Protein AF-A0A371DCG1-F1 (afdb_monomer_lite)

InterPro domains:
  IPR001810 F-box domain [PF12937] (68-116)
  IPR001810 F-box domain [PS50181] (65-116)
  IPR036047 F-box-like domain superfamily [SSF81383] (56-117)

Secondary structure (DSSP, 8-state):
----TTTTS-HHHHHTTTT--HHHHHHHHHHHHHHHHHHHHHHHHHHHHIIIIIHHHHHHHHHHTSGGGGS-HHHHHHHHHHHTTTT-HHHHHHHHHH-HHHHHHHHT-HHHHHHHHT-SS-SB-SGGGHHHHHHHHHHTTT---EEEEEEGGGGGGGGG-TTTGGGEEEEEEE--------SS--

Sequence (186 aa):
MEKSSVQALPQDHLERFQGLRSSELQTSALVALNEYEEKAREYQEKLRELREHYIPEVKSIYNSGALINQLPIELIIHIFRFVGPRTSPADAIRLTHICRLWRLLIHQAPTFWSDLLDAEDVLARTWHDNAMVLAAFDRSEPVTQIGFSMYGSFLPLLETVPVHASRISTLWLDAAVIEEQDRTRS

Radius of gyration: 27.65 Å; chains: 1; bounding box: 59×55×68 Å

Organism: NCBI:txid2498619

pLDDT: mean 84.82, std 14.64, range [34.5, 97.5]

Structure (mmCIF, N/CA/C/O backbone):
data_AF-A0A371DCG1-F1
#
_entry.id   AF-A0A371DCG1-F1
#
loop_
_atom_site.group_PDB
_atom_site.id
_atom_site.type_symbol
_atom_site.label_atom_id
_atom_site.label_alt_id
_atom_site.label_comp_id
_atom_site.label_asym_id
_atom_site.label_entity_id
_atom_site.label_seq_id
_atom_site.pdbx_PDB_ins_code
_atom_site.Cartn_x
_atom_site.Cartn_y
_atom_site.Cartn_z
_atom_site.occupancy
_atom_site.B_iso_or_equiv
_atom_site.auth_seq_id
_atom_site.auth_comp_id
_atom_site.auth_asym_id
_atom_site.auth_atom_id
_atom_site.pdbx_PDB_model_num
ATOM 1 N N . MET A 1 1 ? -26.530 36.992 25.854 1.00 34.50 1 MET A N 1
ATOM 2 C CA . MET A 1 1 ? -27.606 36.090 26.322 1.00 34.50 1 MET A CA 1
ATOM 3 C C . MET A 1 1 ? -27.138 34.663 26.100 1.00 34.50 1 MET A C 1
ATOM 5 O O . MET A 1 1 ? -27.309 34.125 25.013 1.00 34.50 1 MET A O 1
ATOM 9 N N . GLU A 1 2 ? -26.460 34.104 27.100 1.00 36.84 2 GLU A N 1
ATOM 10 C CA . GLU A 1 2 ? -26.031 32.704 27.127 1.00 36.84 2 GLU A CA 1
ATOM 11 C C . GLU A 1 2 ? -27.264 31.800 27.143 1.00 36.84 2 GLU A C 1
ATOM 13 O O . GLU A 1 2 ? -27.987 31.718 28.137 1.00 36.84 2 GLU A O 1
ATOM 18 N N . LYS A 1 3 ? -27.534 31.125 26.024 1.00 35.72 3 LYS A N 1
ATOM 19 C CA . LYS A 1 3 ? -28.449 29.986 26.021 1.00 35.72 3 LYS A CA 1
ATOM 20 C C . LYS A 1 3 ? -27.697 28.790 26.599 1.00 35.72 3 LYS A C 1
ATOM 22 O O . LYS A 1 3 ? -26.967 28.106 25.898 1.00 35.72 3 LYS A O 1
ATOM 27 N N . SER A 1 4 ? -27.864 28.644 27.909 1.00 39.91 4 SER A N 1
ATOM 28 C CA . SER A 1 4 ? -27.708 27.449 28.739 1.00 39.91 4 SER A CA 1
ATOM 29 C C . SER A 1 4 ? -27.504 26.135 27.959 1.00 39.91 4 SER A C 1
ATOM 31 O O . SER A 1 4 ? -28.444 25.603 27.370 1.00 39.91 4 SER A O 1
ATOM 33 N N . SER A 1 5 ? -26.290 25.575 28.023 1.00 44.44 5 SER A N 1
ATOM 34 C CA . SER A 1 5 ? -25.901 24.251 27.497 1.00 44.44 5 SER A CA 1
ATOM 35 C C . SER A 1 5 ? -26.530 23.060 28.249 1.00 44.44 5 SER A C 1
ATOM 37 O O . SER A 1 5 ? -25.983 21.964 28.251 1.00 44.44 5 SER A O 1
ATOM 39 N N . VAL A 1 6 ? -27.672 23.260 28.916 1.00 44.25 6 VAL A N 1
ATOM 40 C CA . VAL A 1 6 ? -28.373 22.241 29.723 1.00 44.25 6 VAL A CA 1
ATOM 41 C C . VAL A 1 6 ? -29.311 21.373 28.862 1.00 44.25 6 VAL A C 1
ATOM 43 O O . VAL A 1 6 ? -29.831 20.359 29.319 1.00 44.25 6 VAL A O 1
ATOM 46 N N . GLN A 1 7 ? -29.497 21.704 27.581 1.00 50.84 7 GLN A N 1
ATOM 47 C CA . GLN A 1 7 ? -30.278 20.889 26.645 1.00 50.84 7 GLN A CA 1
ATOM 48 C C . GLN A 1 7 ? -29.400 19.869 25.905 1.00 50.84 7 GLN A C 1
ATOM 50 O O . GLN A 1 7 ? -29.019 20.122 24.769 1.00 50.84 7 GLN A O 1
ATOM 55 N N . ALA A 1 8 ? -29.090 18.734 26.544 1.00 58.75 8 ALA A N 1
ATOM 56 C CA . ALA A 1 8 ? -28.869 17.430 25.880 1.00 58.75 8 ALA A CA 1
ATOM 57 C C . ALA A 1 8 ? -28.592 16.273 26.871 1.00 58.75 8 ALA A C 1
ATOM 59 O O . ALA A 1 8 ? -27.962 15.287 26.499 1.00 58.75 8 ALA A O 1
ATOM 60 N N . LEU A 1 9 ? -29.025 16.363 28.132 1.00 61.00 9 LEU A N 1
ATOM 61 C CA . LEU A 1 9 ? -28.985 15.209 29.032 1.00 61.00 9 LEU A CA 1
ATOM 62 C C . LEU A 1 9 ? -30.341 14.489 28.971 1.00 61.00 9 LEU A C 1
ATOM 64 O O . LEU A 1 9 ? -31.366 15.146 29.168 1.00 61.00 9 LEU A O 1
ATOM 68 N N . PRO A 1 10 ? -30.366 13.177 28.669 1.00 74.81 10 PRO A N 1
ATOM 69 C CA . PRO A 1 10 ? -31.551 12.335 28.803 1.00 74.81 10 PRO A CA 1
ATOM 70 C C . PRO A 1 10 ? -32.286 12.554 30.137 1.00 74.81 10 PRO A C 1
ATOM 72 O O . PRO A 1 10 ? -31.672 12.869 31.159 1.00 74.81 10 PRO A O 1
ATOM 75 N N . GLN A 1 11 ? -33.617 12.452 30.115 1.00 67.12 11 GLN A N 1
ATOM 76 C CA . GLN A 1 11 ? -34.488 12.875 31.221 1.00 67.12 11 GLN A CA 1
ATOM 77 C C . GLN A 1 11 ? -34.199 12.127 32.537 1.00 67.12 11 GLN A C 1
ATOM 79 O O . GLN A 1 11 ? -34.207 12.732 33.607 1.00 67.12 11 GLN A O 1
ATOM 84 N N . ASP A 1 12 ? -33.830 10.853 32.440 1.00 71.38 12 ASP A N 1
ATOM 85 C CA . ASP A 1 12 ? -33.377 9.985 33.531 1.00 71.38 12 ASP A CA 1
ATOM 86 C C . ASP A 1 12 ? -32.103 10.497 34.225 1.00 71.38 12 ASP A C 1
ATOM 88 O O . ASP A 1 12 ? -31.911 10.319 35.429 1.00 71.38 12 ASP A O 1
ATOM 92 N N . HIS A 1 13 ? -31.234 11.195 33.495 1.00 72.50 13 HIS A N 1
ATOM 93 C CA . HIS A 1 13 ? -30.023 11.788 34.054 1.00 72.50 13 HIS A CA 1
ATOM 94 C C . HIS A 1 13 ? -30.287 13.122 34.751 1.00 72.50 13 HIS A C 1
ATOM 96 O O . HIS A 1 13 ? -29.575 13.462 35.692 1.00 72.50 13 HIS A O 1
ATOM 102 N N . LEU A 1 14 ? -31.315 13.865 34.331 1.00 71.38 14 LEU A N 1
ATOM 103 C CA . LEU A 1 14 ? -31.727 15.107 34.990 1.00 71.38 14 LEU A CA 1
ATOM 104 C C . LEU A 1 14 ? -32.402 14.827 36.338 1.00 71.38 14 LEU A C 1
ATOM 106 O O . LEU A 1 14 ? -32.154 15.551 37.304 1.00 71.38 14 LEU A O 1
ATOM 110 N N . GLU A 1 15 ? -33.195 13.757 36.427 1.00 79.12 15 GLU A N 1
ATOM 111 C CA . GLU A 1 15 ? -33.847 13.311 37.668 1.00 79.12 15 GLU A CA 1
ATOM 112 C C . GLU A 1 15 ? -32.834 12.990 38.780 1.00 79.12 15 GLU A C 1
ATOM 114 O O . GLU A 1 15 ? -33.076 13.306 39.944 1.00 79.12 15 GLU A O 1
ATOM 119 N N . ARG A 1 16 ? -31.647 12.476 38.424 1.00 76.69 16 ARG A N 1
ATOM 120 C CA . ARG A 1 16 ? -30.557 12.145 39.365 1.00 76.69 16 ARG A CA 1
ATOM 121 C C . ARG A 1 16 ? -30.020 13.345 40.159 1.00 76.69 16 ARG A C 1
ATOM 123 O O . ARG A 1 16 ? -29.406 13.152 41.208 1.00 76.69 16 ARG A O 1
ATOM 130 N N . PHE A 1 17 ? -30.227 14.570 39.676 1.00 81.44 17 PHE A N 1
ATOM 131 C CA . PHE A 1 17 ? -29.707 15.790 40.307 1.00 81.44 17 PHE A CA 1
ATOM 132 C C . PHE A 1 17 ? -30.797 16.694 40.902 1.00 81.44 17 PHE A C 1
ATOM 134 O O . PHE A 1 17 ? -30.477 17.726 41.495 1.00 81.44 17 PHE A O 1
ATOM 141 N N . GLN A 1 18 ? -32.079 16.336 40.766 1.00 81.81 18 GLN A N 1
ATOM 142 C CA . GLN A 1 18 ? -33.183 17.152 41.277 1.00 81.81 18 GLN A CA 1
ATOM 143 C C . GLN A 1 18 ? -33.241 17.136 42.813 1.00 81.81 18 GLN A C 1
ATOM 145 O O . GLN A 1 18 ? -33.182 16.088 43.447 1.00 81.81 18 GLN A O 1
ATOM 150 N N . GLY A 1 19 ? -33.387 18.319 43.421 1.00 78.31 19 GLY A N 1
ATOM 151 C CA . GLY A 1 19 ? -33.603 18.471 44.867 1.00 78.31 19 GLY A CA 1
ATOM 152 C C . GLY A 1 19 ? -32.358 18.344 45.759 1.00 78.31 19 GLY A C 1
ATOM 153 O O . GLY A 1 19 ? -32.487 18.478 46.976 1.00 78.31 19 GLY A O 1
ATOM 154 N N . LEU A 1 20 ? -31.166 18.126 45.191 1.00 81.38 20 LEU A N 1
ATOM 155 C CA . LEU A 1 20 ? -29.910 18.029 45.948 1.00 81.38 20 LEU A CA 1
ATOM 156 C C . LEU A 1 20 ? -29.415 19.401 46.433 1.00 81.38 20 LEU A C 1
ATOM 158 O O . LEU A 1 20 ? -29.529 20.408 45.728 1.00 81.38 20 LEU A O 1
ATOM 162 N N . ARG A 1 21 ? -28.802 19.450 47.624 1.00 82.12 21 ARG A N 1
ATOM 163 C CA . ARG A 1 21 ? -28.107 20.657 48.111 1.00 82.12 21 ARG A CA 1
ATOM 164 C C . ARG A 1 21 ? -26.797 20.863 47.349 1.00 82.12 21 ARG A C 1
ATOM 166 O O . ARG A 1 21 ? -26.240 19.919 46.804 1.00 82.12 21 ARG A O 1
ATOM 173 N N . SER A 1 22 ? -26.254 22.083 47.366 1.00 82.00 22 SER A N 1
ATOM 174 C CA . SER A 1 22 ? -25.070 22.464 46.568 1.00 82.00 22 SER A CA 1
ATOM 175 C C . SER A 1 22 ? -23.881 21.484 46.679 1.00 82.00 22 SER A C 1
ATOM 177 O O . SER A 1 22 ? -23.325 21.074 45.663 1.00 82.00 22 SER A O 1
ATOM 179 N N . SER A 1 23 ? -23.533 21.024 47.887 1.00 79.81 23 SER A N 1
ATOM 180 C CA . SER A 1 23 ? -22.437 20.060 48.104 1.00 79.81 23 SER A CA 1
ATOM 181 C C . SER A 1 23 ? -22.766 18.629 47.648 1.00 79.81 23 SER A C 1
ATOM 183 O O . SER A 1 23 ? -21.899 17.916 47.141 1.00 79.81 23 SER A O 1
ATOM 185 N N . GLU A 1 24 ? -24.019 18.203 47.808 1.00 82.81 24 GLU A N 1
ATOM 186 C CA . GLU A 1 24 ? -24.511 16.886 47.377 1.00 82.81 24 GLU A CA 1
ATOM 187 C C . GLU A 1 24 ? -24.613 16.820 45.849 1.00 82.81 24 GLU A C 1
ATOM 189 O O . GLU A 1 24 ? -24.247 15.814 45.245 1.00 82.81 24 GLU A O 1
ATOM 194 N N . LEU A 1 25 ? -25.028 17.923 45.220 1.00 83.56 25 LEU A N 1
ATOM 195 C CA . LEU A 1 25 ? -25.070 18.084 43.772 1.00 83.56 25 LEU A CA 1
ATOM 196 C C . LEU A 1 25 ? -23.668 17.994 43.172 1.00 83.56 25 LEU A C 1
ATOM 198 O O . LEU A 1 25 ? -23.475 17.240 42.225 1.00 83.56 25 LEU A O 1
ATOM 202 N N . GLN A 1 26 ? -22.683 18.701 43.736 1.00 81.75 26 GLN A N 1
ATOM 203 C CA . GLN A 1 26 ? -21.292 18.629 43.268 1.00 81.75 26 GLN A CA 1
ATOM 204 C C . GLN A 1 26 ? -20.718 17.213 43.386 1.00 81.75 26 GLN A C 1
ATOM 206 O O . GLN A 1 26 ? -20.086 16.726 42.451 1.00 81.75 26 GLN A O 1
ATOM 211 N N . THR A 1 27 ? -20.982 16.534 44.504 1.00 86.88 27 THR A N 1
ATOM 212 C CA . THR A 1 27 ? -20.510 15.159 44.721 1.00 86.88 27 THR A CA 1
ATOM 213 C C . THR A 1 27 ? -21.174 14.187 43.742 1.00 86.88 27 THR A C 1
ATOM 215 O O . THR A 1 27 ? -20.487 13.405 43.090 1.00 86.88 27 THR A O 1
ATOM 218 N N . SER A 1 28 ? -22.499 14.269 43.578 1.00 85.25 28 SER A N 1
ATOM 219 C CA . SER A 1 28 ? -23.252 13.437 42.630 1.00 85.25 28 SER A CA 1
ATOM 220 C C . SER A 1 28 ? -22.821 13.694 41.182 1.00 85.25 28 SER A C 1
ATOM 222 O O . SER A 1 28 ? -22.647 12.752 40.410 1.00 85.25 28 SER A O 1
ATOM 224 N N . ALA A 1 29 ? -22.594 14.960 40.811 1.00 87.44 29 ALA A N 1
ATOM 225 C CA . ALA A 1 29 ? -22.134 15.340 39.478 1.00 87.44 29 ALA A CA 1
ATOM 226 C C . ALA A 1 29 ? -20.727 14.804 39.189 1.00 87.44 29 ALA A C 1
ATOM 228 O O . ALA A 1 29 ? -20.496 14.284 38.103 1.00 87.44 29 ALA A O 1
ATOM 229 N N . LEU A 1 30 ? -19.810 14.863 40.162 1.00 89.56 30 LEU A N 1
ATOM 230 C CA . LEU A 1 30 ? -18.466 14.297 40.023 1.00 89.56 30 LEU A CA 1
ATOM 231 C C . LEU A 1 30 ? -18.505 12.775 39.826 1.00 89.56 30 LEU A C 1
ATOM 233 O O . LEU A 1 30 ? -17.810 12.247 38.962 1.00 89.56 30 LEU A O 1
ATOM 237 N N . VAL A 1 31 ? -19.349 12.071 40.587 1.00 90.38 31 VAL A N 1
ATOM 238 C CA . VAL A 1 31 ? -19.549 10.622 40.423 1.00 90.38 31 VAL A CA 1
ATOM 239 C C . VAL A 1 31 ? -20.106 10.306 39.035 1.00 90.38 31 VAL A C 1
ATOM 241 O O . VAL A 1 31 ? -19.575 9.440 38.346 1.00 90.38 31 VAL A O 1
ATOM 244 N N . ALA A 1 32 ? -21.127 11.040 38.587 1.00 89.44 32 ALA A N 1
ATOM 245 C CA . ALA A 1 32 ? -21.708 10.840 37.264 1.00 89.44 32 ALA A CA 1
ATOM 246 C C . ALA A 1 32 ? -20.717 11.146 36.128 1.00 89.44 32 ALA A C 1
ATOM 248 O O . ALA A 1 32 ? -20.696 10.424 35.136 1.00 89.44 32 ALA A O 1
ATOM 249 N N . LEU A 1 33 ? -19.877 12.178 36.268 1.00 91.12 33 LEU A N 1
ATOM 250 C CA . LEU A 1 33 ? -18.815 12.479 35.303 1.00 91.12 33 LEU A CA 1
ATOM 251 C C . LEU A 1 33 ? -17.841 11.306 35.173 1.00 91.12 33 LEU A C 1
ATOM 253 O O . LEU A 1 33 ? -17.622 10.839 34.059 1.00 91.12 33 LEU A O 1
ATOM 257 N N . ASN A 1 34 ? -17.346 10.775 36.294 1.00 93.44 34 ASN A N 1
ATOM 258 C CA . ASN A 1 34 ? -16.452 9.615 36.283 1.00 93.44 34 ASN A CA 1
ATOM 259 C C . ASN A 1 34 ? -17.112 8.392 35.620 1.00 93.44 34 ASN A C 1
ATOM 261 O O . ASN A 1 34 ? -16.489 7.730 34.792 1.00 93.44 34 ASN A O 1
ATOM 265 N N . GLU A 1 35 ? -18.390 8.125 35.920 1.00 92.56 35 GLU A N 1
ATOM 266 C CA . GLU A 1 35 ? -19.152 7.041 35.281 1.00 92.56 35 GLU A CA 1
ATOM 267 C C . GLU A 1 35 ? -19.269 7.228 33.757 1.00 92.56 35 GLU A C 1
ATOM 269 O O . GLU A 1 35 ? -19.146 6.265 32.995 1.00 92.56 35 GLU A O 1
ATOM 274 N N . TYR A 1 36 ? -19.510 8.453 33.277 1.00 91.31 36 TYR A N 1
ATOM 275 C CA . TYR A 1 36 ? -19.575 8.723 31.838 1.00 91.31 36 TYR A CA 1
ATOM 276 C C . TYR A 1 36 ? -18.210 8.659 31.165 1.00 91.31 36 TYR A C 1
ATOM 278 O O . TYR A 1 36 ? -18.128 8.172 30.039 1.00 91.31 36 TYR A O 1
ATOM 286 N N . GLU A 1 37 ? -17.147 9.105 31.828 1.00 95.00 37 GLU A N 1
ATOM 287 C CA . GLU A 1 37 ? -15.778 8.976 31.325 1.00 95.00 37 GLU A CA 1
ATOM 288 C C . GLU A 1 37 ? -15.352 7.505 31.222 1.00 95.00 37 GLU A C 1
ATOM 290 O O . GLU A 1 37 ? -14.696 7.106 30.257 1.00 95.00 37 GLU A O 1
ATOM 295 N N . GLU A 1 38 ? -15.757 6.662 32.172 1.00 96.06 38 GLU A N 1
ATOM 296 C CA . GLU A 1 38 ? -15.577 5.209 32.090 1.00 96.06 38 GLU A CA 1
ATOM 297 C C . GLU A 1 38 ? -16.350 4.598 30.921 1.00 96.06 38 GLU A C 1
ATOM 299 O O . GLU A 1 38 ? -15.753 3.898 30.100 1.00 96.06 38 GLU A O 1
ATOM 304 N N . LYS A 1 39 ? -17.639 4.926 30.765 1.00 95.06 39 LYS A N 1
ATOM 305 C CA . LYS A 1 39 ? -18.435 4.465 29.614 1.00 95.06 39 LYS A CA 1
ATOM 306 C C . LYS A 1 39 ? -17.867 4.951 28.284 1.00 95.06 39 LYS A C 1
ATOM 308 O O . LYS A 1 39 ? -17.852 4.201 27.312 1.00 95.06 39 LYS A O 1
ATOM 313 N N . ALA A 1 40 ? -17.390 6.193 28.220 1.00 95.88 40 ALA A N 1
ATOM 314 C CA . ALA A 1 40 ? -16.768 6.743 27.022 1.00 95.88 40 ALA A CA 1
ATOM 315 C C . ALA A 1 40 ? -15.510 5.952 26.644 1.00 95.88 40 ALA A C 1
ATOM 317 O O . ALA A 1 40 ? -15.353 5.598 25.475 1.00 95.88 40 ALA A O 1
ATOM 318 N N . ARG A 1 41 ? -14.665 5.602 27.625 1.00 96.75 41 ARG A N 1
ATOM 319 C CA . ARG A 1 41 ? -13.501 4.726 27.411 1.00 96.75 41 ARG A CA 1
ATOM 320 C C . ARG A 1 41 ? -13.911 3.333 26.934 1.00 96.75 41 ARG A C 1
ATOM 322 O O . ARG A 1 41 ? -13.332 2.830 25.976 1.00 96.75 41 ARG A O 1
ATOM 329 N N . GLU A 1 42 ? -14.939 2.736 27.533 1.00 96.88 42 GLU A N 1
ATOM 330 C CA . GLU A 1 42 ? -15.453 1.426 27.109 1.00 96.88 42 GLU A CA 1
ATOM 331 C C . GLU A 1 42 ? -15.980 1.455 25.664 1.00 96.88 42 GLU A C 1
ATOM 333 O O . GLU A 1 42 ? -15.670 0.575 24.860 1.00 96.88 42 GLU A O 1
ATOM 338 N N . TYR A 1 43 ? -16.749 2.482 25.291 1.00 96.50 43 TYR A N 1
ATOM 339 C CA . TYR A 1 43 ? -17.236 2.631 23.919 1.00 96.50 43 TYR A CA 1
ATOM 340 C C . TYR A 1 43 ? -16.111 2.900 22.923 1.00 96.50 43 TYR A C 1
ATOM 342 O O . TYR A 1 43 ? -16.162 2.385 21.806 1.00 96.50 43 TYR A O 1
ATOM 350 N N . GLN A 1 44 ? -15.095 3.674 23.307 1.00 97.44 44 GLN A N 1
ATOM 351 C CA . GLN A 1 44 ? -13.906 3.880 22.481 1.00 97.44 44 GLN A CA 1
ATOM 352 C C . GLN A 1 44 ? -13.170 2.564 22.229 1.00 97.44 44 GLN A C 1
ATOM 354 O O . GLN A 1 44 ? -12.799 2.294 21.087 1.00 97.44 44 GLN A O 1
ATOM 359 N N . GLU A 1 45 ? -13.033 1.722 23.252 1.00 96.94 45 GLU A N 1
ATOM 360 C CA . GLU A 1 45 ? -12.421 0.401 23.120 1.00 96.94 45 GLU A CA 1
ATOM 361 C C . GLU A 1 45 ? -13.229 -0.507 22.185 1.00 96.94 45 GLU A C 1
ATOM 363 O O . GLU A 1 45 ? -12.680 -1.052 21.231 1.00 96.94 45 GLU A O 1
ATOM 368 N N . LYS A 1 46 ? -14.554 -0.585 22.362 1.00 97.06 46 LYS A N 1
ATOM 369 C CA . LYS A 1 46 ? -15.432 -1.357 21.462 1.00 97.06 46 LYS A CA 1
ATOM 370 C C . LYS A 1 46 ? -15.378 -0.852 20.021 1.00 97.06 46 LYS A C 1
ATOM 372 O O . LYS A 1 46 ? -15.365 -1.640 19.077 1.00 97.06 46 LYS A O 1
ATOM 377 N N . LEU A 1 47 ? -15.347 0.468 19.825 1.00 97.50 47 LEU A N 1
ATOM 378 C CA . LEU A 1 47 ? -15.205 1.065 18.495 1.00 97.50 47 LEU A CA 1
ATOM 379 C C . LEU A 1 47 ? -13.853 0.731 17.868 1.00 97.50 47 LEU A C 1
ATOM 381 O O . LEU A 1 47 ? -13.799 0.479 16.662 1.00 97.50 47 LEU A O 1
ATOM 385 N N . ARG A 1 48 ? -12.779 0.726 18.663 1.00 96.94 48 ARG A N 1
ATOM 386 C CA . ARG A 1 48 ? -11.454 0.291 18.222 1.00 96.94 48 ARG A CA 1
ATOM 387 C C . ARG A 1 48 ? -11.492 -1.170 17.790 1.00 96.94 48 ARG A C 1
ATOM 389 O O . ARG A 1 48 ? -11.115 -1.460 16.661 1.00 96.94 48 ARG A O 1
ATOM 396 N N . GLU A 1 49 ? -12.041 -2.054 18.620 1.00 96.94 49 GLU A N 1
ATOM 397 C CA . GLU A 1 49 ? -12.154 -3.487 18.332 1.00 96.94 49 GLU A CA 1
ATOM 398 C C . GLU A 1 49 ? -12.927 -3.750 17.025 1.00 96.94 49 GLU A C 1
ATOM 400 O O . GLU A 1 49 ? -12.462 -4.467 16.138 1.00 96.94 49 GLU A O 1
ATOM 405 N N . LEU A 1 50 ? -14.067 -3.079 16.834 1.00 97.25 50 LEU A N 1
ATOM 406 C CA . LEU A 1 50 ? -14.841 -3.137 15.588 1.00 97.25 50 LEU A CA 1
ATOM 407 C C . LEU A 1 50 ? -14.047 -2.668 14.368 1.00 97.25 50 LEU A C 1
ATOM 409 O O . LEU A 1 50 ? -14.096 -3.314 13.318 1.00 97.25 50 LEU A O 1
ATOM 413 N N . ARG A 1 51 ? -13.328 -1.549 14.483 1.00 96.06 51 ARG A N 1
ATOM 414 C CA . ARG A 1 51 ? -12.598 -0.939 13.362 1.00 96.06 51 ARG A CA 1
ATOM 415 C C . ARG A 1 51 ? -11.327 -1.691 12.993 1.00 96.06 51 ARG A C 1
ATOM 417 O O . ARG A 1 51 ? -11.025 -1.789 11.805 1.00 96.06 51 ARG A O 1
ATOM 424 N N . GLU A 1 52 ? -10.595 -2.184 13.981 1.00 94.94 52 GLU A N 1
ATOM 425 C CA . GLU A 1 52 ? -9.262 -2.759 13.798 1.00 94.94 52 GLU A CA 1
ATOM 426 C C . GLU A 1 52 ? -9.291 -4.282 13.632 1.00 94.94 52 GLU A C 1
ATOM 428 O O . GLU A 1 52 ? -8.436 -4.817 12.927 1.00 94.94 52 GLU A O 1
ATOM 433 N N . HIS A 1 53 ? -10.298 -4.971 14.182 1.00 92.75 53 HIS A N 1
ATOM 434 C CA . HIS A 1 53 ? -10.398 -6.433 14.114 1.00 92.75 53 HIS A CA 1
ATOM 435 C C . HIS A 1 53 ? -11.574 -6.903 13.254 1.00 92.75 53 HIS A C 1
ATOM 437 O O . HIS A 1 53 ? -11.370 -7.441 12.162 1.00 92.75 53 HIS A O 1
ATOM 443 N N . TYR A 1 54 ? -12.810 -6.645 13.686 1.00 94.50 54 TYR A N 1
ATOM 444 C CA . TYR A 1 54 ? -13.981 -7.279 13.069 1.00 94.50 54 TYR A CA 1
ATOM 445 C C . TYR A 1 54 ? -14.230 -6.822 11.623 1.00 94.50 54 TYR A C 1
ATOM 447 O O . TYR A 1 54 ? -14.442 -7.648 10.731 1.00 94.50 54 TYR A O 1
ATOM 455 N N . ILE A 1 55 ? -14.181 -5.512 11.349 1.00 94.38 55 ILE A N 1
ATOM 456 C CA . ILE A 1 55 ? -14.419 -4.988 9.993 1.00 94.38 55 ILE A CA 1
ATOM 457 C C . ILE A 1 55 ? -13.363 -5.505 8.995 1.00 94.38 55 ILE A C 1
ATOM 459 O O . ILE A 1 55 ? -13.757 -5.978 7.921 1.00 94.38 55 ILE A O 1
ATOM 463 N N . PRO A 1 56 ? -12.045 -5.441 9.278 1.00 91.19 56 PRO A N 1
ATOM 464 C CA . PRO A 1 56 ? -11.027 -5.986 8.381 1.00 91.19 56 PRO A CA 1
ATOM 465 C C . PRO A 1 56 ? -11.165 -7.488 8.121 1.00 91.19 56 PRO A C 1
ATOM 467 O O . PRO A 1 56 ? -10.969 -7.915 6.981 1.00 91.19 56 PRO A O 1
ATOM 470 N N . GLU A 1 57 ? -11.527 -8.283 9.130 1.00 92.38 57 GLU A N 1
ATOM 471 C CA . GLU A 1 57 ? -11.728 -9.729 8.982 1.00 92.38 57 GLU A CA 1
ATOM 472 C C . GLU A 1 57 ? -12.901 -10.054 8.059 1.00 92.38 57 GLU A C 1
ATOM 474 O O . GLU A 1 57 ? -12.727 -10.777 7.073 1.00 92.38 57 GLU A O 1
ATOM 479 N N . VAL A 1 58 ? -14.066 -9.443 8.291 1.00 94.12 58 VAL A N 1
ATOM 480 C CA . VAL A 1 58 ? -15.245 -9.637 7.433 1.00 94.12 58 VAL A CA 1
ATOM 481 C C . VAL A 1 58 ? -14.962 -9.165 6.005 1.00 94.12 58 VAL A C 1
ATOM 483 O O . VAL A 1 58 ? -15.297 -9.861 5.045 1.00 94.12 58 VAL A O 1
ATOM 486 N N . LYS A 1 59 ? -14.264 -8.032 5.831 1.00 92.38 59 LYS A N 1
ATOM 487 C CA . LYS A 1 59 ? -13.799 -7.584 4.507 1.00 92.38 59 LYS A CA 1
ATOM 488 C C . LYS A 1 59 ? -12.847 -8.590 3.861 1.00 92.38 59 LYS A C 1
ATOM 490 O O . LYS A 1 59 ? -12.893 -8.766 2.647 1.00 92.38 59 LYS A O 1
ATOM 495 N N . SER A 1 60 ? -11.969 -9.233 4.630 1.00 89.81 60 SER A N 1
ATOM 496 C CA . SER A 1 60 ? -11.054 -10.257 4.115 1.00 89.81 60 SER A CA 1
ATOM 497 C C . SER A 1 60 ? -11.822 -11.472 3.587 1.00 89.81 60 SER A C 1
ATOM 499 O O . SER A 1 60 ? -11.498 -11.944 2.501 1.00 89.81 60 SER A O 1
ATOM 501 N N . ILE A 1 61 ? -12.851 -11.931 4.311 1.00 91.38 61 ILE A N 1
ATOM 502 C CA . ILE A 1 6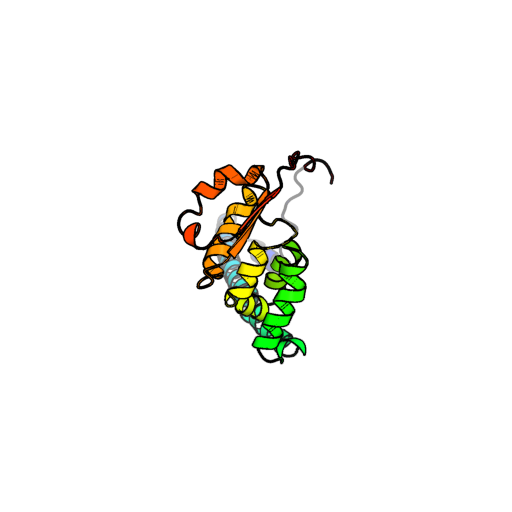1 ? -13.725 -13.048 3.905 1.00 91.38 61 ILE A CA 1
ATOM 503 C C . ILE A 1 61 ? -14.548 -12.678 2.668 1.00 91.38 61 ILE A C 1
ATOM 505 O O . ILE A 1 61 ? -14.636 -13.447 1.717 1.00 91.38 61 ILE A O 1
ATOM 509 N N . TYR A 1 62 ? -15.125 -11.475 2.644 1.00 92.00 62 TYR A N 1
ATOM 510 C CA . TYR A 1 62 ? -15.861 -10.998 1.475 1.00 92.00 62 TYR A CA 1
ATOM 511 C C . TYR A 1 62 ? -14.964 -10.969 0.229 1.00 92.00 62 TYR A C 1
ATOM 513 O O . TYR A 1 62 ? -15.331 -11.479 -0.829 1.00 92.00 62 TYR A O 1
ATOM 521 N N . ASN A 1 63 ? -13.751 -10.426 0.364 1.00 91.75 63 ASN A N 1
ATOM 522 C CA . ASN A 1 63 ? -12.817 -10.322 -0.750 1.00 91.75 63 ASN A CA 1
ATOM 523 C C . ASN A 1 63 ? -12.292 -11.687 -1.216 1.00 91.75 63 ASN A C 1
ATOM 525 O O . ASN A 1 63 ? -12.066 -11.842 -2.413 1.00 91.75 63 ASN A O 1
ATOM 529 N N . SER A 1 64 ? -12.127 -12.690 -0.346 1.00 88.75 64 SER A N 1
ATOM 530 C CA . SER A 1 64 ? -11.708 -14.032 -0.790 1.00 88.75 64 SER A CA 1
ATOM 531 C C . SER A 1 64 ? -12.755 -14.729 -1.670 1.00 88.75 64 SER A C 1
ATOM 533 O O . SER A 1 64 ? -12.413 -15.618 -2.446 1.00 88.75 64 SER A O 1
ATOM 535 N N . GLY A 1 65 ? -14.017 -14.294 -1.611 1.00 91.38 65 GLY A N 1
ATOM 536 C CA . GLY A 1 65 ? -15.074 -14.743 -2.517 1.00 91.38 65 GLY A CA 1
ATOM 537 C C . GLY A 1 65 ? -14.991 -14.167 -3.938 1.00 91.38 65 GLY A C 1
ATOM 538 O O . GLY A 1 65 ? -15.662 -14.680 -4.831 1.00 91.38 65 GLY A O 1
ATOM 539 N N . ALA A 1 66 ? -14.188 -13.125 -4.186 1.00 92.62 66 ALA A N 1
ATOM 540 C CA . ALA A 1 66 ? -14.069 -12.529 -5.516 1.00 92.62 66 ALA A CA 1
ATOM 541 C C . ALA A 1 66 ? -13.312 -13.459 -6.482 1.00 92.62 66 ALA A C 1
ATOM 543 O O . ALA A 1 66 ? -12.228 -13.934 -6.153 1.00 92.62 66 ALA A O 1
ATOM 544 N N . LEU A 1 67 ? -13.833 -13.654 -7.700 1.00 93.94 67 LEU A N 1
ATOM 545 C CA . LEU A 1 67 ? -13.276 -14.596 -8.690 1.00 93.94 67 LEU A CA 1
ATOM 546 C C . LEU A 1 67 ? -11.787 -14.365 -8.987 1.00 93.94 67 LEU A C 1
ATOM 548 O O . LEU A 1 67 ? -11.016 -15.314 -9.071 1.00 93.94 67 LEU A O 1
ATOM 552 N N . ILE A 1 68 ? -11.362 -13.104 -9.090 1.00 93.56 68 ILE A N 1
ATOM 553 C CA . ILE A 1 68 ? -9.954 -12.751 -9.321 1.00 93.56 68 ILE A CA 1
ATOM 554 C C . ILE A 1 68 ? -9.031 -13.219 -8.186 1.00 93.56 68 ILE A C 1
ATOM 556 O O . ILE A 1 68 ? -7.892 -13.589 -8.442 1.00 93.56 68 ILE A O 1
ATOM 560 N N . ASN A 1 69 ? -9.530 -13.269 -6.948 1.00 93.69 69 ASN A N 1
ATOM 561 C CA . ASN A 1 69 ? -8.768 -13.708 -5.776 1.00 93.69 69 ASN A CA 1
ATOM 562 C C . ASN A 1 69 ? -8.691 -15.234 -5.642 1.00 93.69 69 ASN A C 1
ATOM 564 O O . ASN A 1 69 ? -7.998 -15.724 -4.756 1.00 93.69 69 ASN A O 1
ATOM 568 N N . GLN A 1 70 ? -9.395 -15.974 -6.503 1.00 93.19 70 GLN A N 1
ATOM 569 C CA . GLN A 1 70 ? -9.360 -17.438 -6.566 1.00 93.19 70 GLN A CA 1
ATOM 570 C C . GLN A 1 70 ? -8.390 -17.956 -7.635 1.00 93.19 70 GLN A C 1
ATOM 572 O O . GLN A 1 70 ? -8.193 -19.164 -7.760 1.00 93.19 70 GLN A O 1
ATOM 577 N N . LEU A 1 71 ? -7.789 -17.059 -8.420 1.00 95.56 71 LEU A N 1
ATOM 578 C CA . LEU A 1 71 ? -6.772 -17.422 -9.396 1.00 95.56 71 LEU A CA 1
ATOM 579 C C . LEU A 1 71 ? -5.465 -17.843 -8.695 1.00 95.56 71 LEU A C 1
ATOM 581 O O . LEU A 1 71 ? -5.178 -17.372 -7.591 1.00 95.56 71 LEU A O 1
ATOM 585 N N . PRO A 1 72 ? -4.630 -18.674 -9.346 1.00 95.81 72 PRO A N 1
ATOM 586 C CA . PRO A 1 72 ? -3.248 -18.879 -8.932 1.00 95.81 72 PRO A CA 1
ATOM 587 C C . PRO A 1 72 ? -2.512 -17.549 -8.744 1.00 95.81 72 PRO A C 1
ATOM 589 O O . PRO A 1 72 ? -2.684 -16.611 -9.532 1.00 95.81 72 PRO A O 1
ATOM 592 N N . ILE A 1 73 ? -1.678 -17.479 -7.706 1.00 94.62 73 ILE A N 1
ATOM 593 C CA . ILE A 1 73 ? -0.960 -16.265 -7.301 1.00 94.62 73 ILE A CA 1
ATOM 594 C C . ILE A 1 73 ? -0.138 -15.669 -8.452 1.00 94.62 73 ILE A C 1
ATOM 596 O O . ILE A 1 73 ? -0.083 -14.450 -8.611 1.00 94.62 73 ILE A O 1
ATOM 600 N N . GLU A 1 74 ? 0.429 -16.520 -9.305 1.00 95.25 74 GLU A N 1
ATOM 601 C CA . GLU A 1 74 ? 1.227 -16.135 -10.465 1.00 95.25 74 GLU A CA 1
ATOM 602 C C . GLU A 1 74 ? 0.391 -15.363 -11.487 1.00 95.25 74 GLU A C 1
ATOM 604 O O . GLU A 1 74 ? 0.852 -14.352 -12.018 1.00 95.25 74 GLU A O 1
ATOM 609 N N . LEU A 1 75 ? -0.852 -15.795 -11.731 1.00 96.25 75 LEU A N 1
ATOM 610 C CA . LEU A 1 75 ? -1.762 -15.109 -12.650 1.00 96.25 75 LEU A CA 1
ATOM 611 C C . LEU A 1 75 ? -2.209 -13.765 -12.082 1.00 96.25 75 LEU A C 1
ATOM 613 O O . LEU A 1 75 ? -2.282 -12.789 -12.822 1.00 96.25 75 LEU A O 1
ATOM 617 N N . ILE A 1 76 ? -2.455 -13.693 -10.772 1.00 95.88 76 ILE A N 1
ATOM 618 C CA . ILE A 1 76 ? -2.821 -12.442 -10.100 1.00 95.88 76 ILE A CA 1
ATOM 619 C C . ILE A 1 76 ? -1.680 -11.422 -10.214 1.00 95.88 76 ILE A C 1
ATOM 621 O O . ILE A 1 76 ? -1.907 -10.291 -10.642 1.00 95.88 76 ILE A O 1
ATOM 625 N N . ILE A 1 77 ? -0.446 -11.825 -9.893 1.00 95.81 77 ILE A N 1
ATOM 626 C CA . ILE A 1 77 ? 0.737 -10.960 -10.017 1.00 95.81 77 ILE A CA 1
ATOM 627 C C . ILE A 1 77 ? 0.931 -10.530 -11.472 1.00 95.81 77 ILE A C 1
ATOM 629 O O . ILE A 1 77 ? 1.206 -9.359 -11.736 1.00 95.81 77 ILE A O 1
ATOM 633 N N . HIS A 1 78 ? 0.759 -11.453 -12.422 1.00 95.69 78 HIS A N 1
ATOM 634 C CA . HIS A 1 78 ? 0.847 -11.135 -13.842 1.00 95.69 78 HIS A CA 1
ATOM 635 C C . HIS A 1 78 ? -0.175 -10.062 -14.231 1.00 95.69 78 HIS A C 1
ATOM 637 O O . HIS A 1 78 ? 0.210 -9.040 -14.791 1.00 95.69 78 HIS A O 1
ATOM 643 N N . ILE A 1 79 ? -1.445 -10.226 -13.845 1.00 95.56 79 ILE A N 1
ATOM 644 C CA . ILE A 1 79 ? -2.496 -9.224 -14.069 1.00 95.56 79 ILE A CA 1
ATOM 645 C C . ILE A 1 79 ? -2.091 -7.875 -13.470 1.00 95.56 79 ILE A C 1
ATOM 647 O O . ILE A 1 79 ? -2.125 -6.873 -14.180 1.00 95.56 79 ILE A O 1
ATOM 651 N N . PHE A 1 80 ? -1.654 -7.838 -12.205 1.00 95.88 80 PHE A N 1
ATOM 652 C CA . PHE A 1 80 ? -1.258 -6.593 -11.537 1.00 95.88 80 PHE A CA 1
ATOM 653 C C . PHE A 1 80 ? -0.150 -5.848 -12.272 1.00 95.88 80 PHE A C 1
ATOM 655 O O . PHE A 1 80 ? -0.230 -4.628 -12.386 1.00 95.88 80 PHE A O 1
ATOM 662 N N . ARG A 1 81 ? 0.850 -6.556 -12.809 1.00 94.31 81 ARG A N 1
ATOM 663 C CA . ARG A 1 81 ? 1.915 -5.936 -13.612 1.00 94.31 81 ARG A CA 1
ATOM 664 C C . ARG A 1 81 ? 1.367 -5.266 -14.871 1.00 94.31 81 ARG A C 1
ATOM 666 O O . ARG A 1 81 ? 1.816 -4.177 -15.214 1.00 94.31 81 ARG A O 1
ATOM 673 N N . PHE A 1 82 ? 0.389 -5.883 -15.535 1.00 91.88 82 PHE A N 1
ATOM 674 C CA . PHE A 1 82 ? -0.217 -5.338 -16.754 1.00 91.88 82 PHE A CA 1
ATOM 675 C C . PHE A 1 82 ? -1.141 -4.148 -16.495 1.00 91.88 82 PHE A C 1
ATOM 677 O O . PHE A 1 82 ? -1.071 -3.173 -17.235 1.00 91.88 82 PHE A O 1
ATOM 684 N N . VAL A 1 83 ? -1.979 -4.203 -15.455 1.00 91.44 83 VAL A N 1
ATOM 685 C CA . VAL A 1 83 ? -2.975 -3.145 -15.182 1.00 91.44 83 VAL A CA 1
ATOM 686 C C . VAL A 1 83 ? -2.476 -2.040 -14.245 1.00 91.44 83 VAL A C 1
ATOM 688 O O . VAL A 1 83 ? -3.201 -1.085 -13.990 1.00 91.44 83 VAL A O 1
ATOM 691 N N . GLY A 1 84 ? -1.272 -2.186 -13.688 1.00 90.69 84 GLY A N 1
ATOM 692 C CA . GLY A 1 84 ? -0.663 -1.228 -12.767 1.00 90.69 84 GLY A CA 1
ATOM 693 C C . GLY A 1 84 ? 0.543 -0.531 -13.393 1.00 90.69 84 GLY A C 1
ATOM 694 O O . GLY A 1 84 ? 0.358 0.369 -14.208 1.00 90.69 84 GLY A O 1
ATOM 695 N N . PRO A 1 85 ? 1.776 -0.939 -13.038 1.00 89.94 85 PRO A N 1
ATOM 696 C CA . PRO A 1 85 ? 2.997 -0.186 -13.327 1.00 89.94 85 PRO A CA 1
ATOM 697 C C . PRO A 1 85 ? 3.254 0.037 -14.817 1.00 89.94 85 PRO A C 1
ATOM 699 O O . PRO A 1 85 ? 3.776 1.077 -15.190 1.00 89.94 85 PRO A O 1
ATOM 702 N N . ARG A 1 86 ? 2.827 -0.895 -15.677 1.00 86.62 86 ARG A N 1
ATOM 703 C CA . ARG A 1 86 ? 2.958 -0.769 -17.137 1.00 86.62 86 ARG A CA 1
ATOM 704 C C . ARG A 1 86 ? 1.928 0.158 -17.782 1.00 86.62 86 ARG A C 1
ATOM 706 O O . ARG A 1 86 ? 2.041 0.435 -18.966 1.00 86.62 86 ARG A O 1
ATOM 713 N N . THR A 1 87 ? 0.901 0.561 -17.036 1.00 86.81 87 THR A N 1
ATOM 714 C CA . THR A 1 87 ? -0.139 1.483 -17.508 1.00 86.81 87 THR A CA 1
ATOM 715 C C . THR A 1 87 ? 0.076 2.871 -16.919 1.00 86.81 87 THR A C 1
ATOM 717 O O . THR A 1 87 ? 0.166 3.837 -17.663 1.00 86.81 87 THR A O 1
ATOM 720 N N . SER A 1 88 ? 0.161 2.979 -15.589 1.00 88.19 88 SER A N 1
ATOM 721 C CA . SER A 1 88 ? 0.520 4.224 -14.912 1.00 88.19 88 SER A CA 1
ATOM 722 C C . SER A 1 88 ? 1.021 3.960 -13.481 1.00 88.19 88 SER A C 1
ATOM 724 O O . SER A 1 88 ? 0.511 3.063 -12.792 1.00 88.19 88 SER A O 1
ATOM 726 N N . PRO A 1 89 ? 1.958 4.771 -12.953 1.00 87.81 89 PRO A N 1
ATOM 727 C CA . PRO A 1 89 ? 2.351 4.697 -11.550 1.00 87.81 89 PRO A CA 1
ATOM 728 C C . PRO A 1 89 ? 1.177 4.910 -10.588 1.00 87.81 89 PRO A C 1
ATOM 730 O O . PRO A 1 89 ? 1.095 4.262 -9.547 1.00 87.81 89 PRO A O 1
ATOM 733 N N . ALA A 1 90 ? 0.229 5.784 -10.942 1.00 88.19 90 ALA A N 1
ATOM 734 C CA . ALA A 1 90 ? -0.941 6.063 -10.114 1.00 88.19 90 ALA A CA 1
ATOM 735 C C . ALA A 1 90 ? -1.838 4.826 -9.954 1.00 88.19 90 ALA A C 1
ATOM 737 O O . ALA A 1 90 ? -2.278 4.521 -8.840 1.00 88.19 90 ALA A O 1
ATOM 738 N N . ASP A 1 91 ? -2.085 4.090 -11.038 1.00 91.38 91 ASP A N 1
ATOM 739 C CA . ASP A 1 91 ? -2.881 2.866 -10.984 1.00 91.38 91 ASP A CA 1
ATOM 740 C C . ASP A 1 91 ? -2.141 1.758 -10.238 1.00 91.38 91 ASP A C 1
ATOM 742 O O . ASP A 1 91 ? -2.752 1.073 -9.416 1.00 91.38 91 ASP A O 1
ATOM 746 N N . ALA A 1 92 ? -0.816 1.659 -10.393 1.00 92.56 92 ALA A N 1
ATOM 747 C CA . ALA A 1 92 ? 0.004 0.753 -9.591 1.00 92.56 92 ALA A CA 1
ATOM 748 C C . ALA A 1 92 ? -0.189 0.980 -8.081 1.00 92.56 92 ALA A C 1
ATOM 750 O O . ALA A 1 92 ? -0.423 0.027 -7.333 1.00 92.56 92 ALA A O 1
ATOM 751 N N . ILE A 1 93 ? -0.172 2.240 -7.631 1.00 91.19 93 ILE A N 1
ATOM 752 C CA . ILE A 1 93 ? -0.429 2.574 -6.226 1.00 91.19 93 ILE A CA 1
ATOM 753 C C . ILE A 1 93 ? -1.871 2.242 -5.841 1.00 91.19 93 ILE A C 1
ATOM 755 O O . ILE A 1 93 ? -2.085 1.597 -4.812 1.00 91.19 93 ILE A O 1
ATOM 759 N N . ARG A 1 94 ? -2.866 2.588 -6.667 1.00 93.75 94 ARG A N 1
ATOM 760 C CA . ARG A 1 94 ? -4.283 2.270 -6.398 1.00 93.75 94 ARG A CA 1
ATOM 761 C C . ARG A 1 94 ? -4.522 0.776 -6.186 1.00 93.75 94 ARG A C 1
ATOM 763 O O . ARG A 1 94 ? -5.290 0.424 -5.289 1.00 93.75 94 ARG A O 1
ATOM 770 N N . LEU A 1 95 ? -3.831 -0.100 -6.921 1.00 94.75 95 LEU A N 1
ATOM 771 C CA . LEU A 1 95 ? -3.936 -1.552 -6.731 1.00 94.75 95 LEU A CA 1
ATOM 772 C C . LEU A 1 95 ? -3.582 -1.983 -5.295 1.00 94.75 95 LEU A C 1
ATOM 774 O O . LEU A 1 95 ? -4.236 -2.865 -4.733 1.00 94.75 95 LEU A O 1
ATOM 778 N N . THR A 1 96 ? -2.622 -1.310 -4.649 1.00 94.06 96 THR A N 1
ATOM 779 C CA . THR A 1 96 ? -2.236 -1.579 -3.248 1.00 94.06 96 THR A CA 1
ATOM 780 C C . THR A 1 96 ? -3.296 -1.145 -2.224 1.00 94.06 96 THR A C 1
ATOM 782 O O . THR A 1 96 ? -3.229 -1.516 -1.046 1.00 94.06 96 THR A O 1
ATOM 785 N N . HIS A 1 97 ? -4.308 -0.379 -2.640 1.00 92.56 97 HIS A N 1
ATOM 786 C CA . HIS A 1 97 ? -5.386 0.115 -1.779 1.00 92.56 97 HIS A CA 1
ATOM 787 C C . HIS A 1 97 ? -6.701 -0.665 -1.905 1.00 92.56 97 HIS A C 1
ATOM 789 O O . HIS A 1 97 ? -7.590 -0.451 -1.083 1.00 92.56 97 HIS A O 1
ATOM 795 N N . ILE A 1 98 ? -6.817 -1.603 -2.852 1.00 92.81 98 ILE A N 1
ATOM 796 C CA . ILE A 1 98 ? -8.070 -2.331 -3.119 1.00 92.81 98 ILE A CA 1
ATOM 797 C C . ILE A 1 98 ? -8.452 -3.259 -1.963 1.00 92.81 98 ILE A C 1
ATOM 799 O O . ILE A 1 98 ? -9.520 -3.123 -1.367 1.00 92.81 98 ILE A O 1
ATOM 803 N N . CYS A 1 99 ? -7.583 -4.207 -1.613 1.00 92.25 99 CYS A N 1
ATOM 804 C CA . CYS A 1 99 ? -7.802 -5.079 -0.464 1.00 92.25 99 CYS A CA 1
ATOM 805 C C . CYS A 1 99 ? -6.480 -5.540 0.159 1.00 92.25 99 CYS A C 1
ATOM 807 O O . CYS A 1 99 ? -5.404 -5.381 -0.420 1.00 92.25 99 CYS A O 1
ATOM 809 N N . ARG A 1 100 ? -6.565 -6.138 1.355 1.00 90.88 100 ARG A N 1
ATOM 810 C CA . ARG A 1 100 ? -5.390 -6.625 2.094 1.00 90.88 100 ARG A CA 1
ATOM 811 C C . ARG A 1 100 ? -4.600 -7.673 1.306 1.00 90.88 100 ARG A C 1
ATOM 813 O O . ARG A 1 100 ? -3.376 -7.627 1.329 1.00 90.88 100 ARG A O 1
ATOM 820 N N . LEU A 1 101 ? -5.292 -8.578 0.608 1.00 93.06 101 LEU A N 1
ATOM 821 C CA . LEU A 1 101 ? -4.650 -9.609 -0.208 1.00 93.06 101 LEU A CA 1
ATOM 822 C C . LEU A 1 101 ? -3.828 -8.979 -1.336 1.00 93.06 101 LEU A C 1
ATOM 824 O O . LEU A 1 101 ? -2.653 -9.288 -1.465 1.00 93.06 101 LEU A O 1
ATOM 828 N N . TRP A 1 102 ? -4.407 -8.046 -2.096 1.00 95.94 102 TRP A N 1
ATOM 829 C CA . TRP A 1 102 ? -3.718 -7.401 -3.220 1.00 95.94 102 TRP A CA 1
ATOM 830 C C . TRP A 1 102 ? -2.479 -6.653 -2.755 1.00 95.94 102 TRP A C 1
ATOM 832 O O . TRP A 1 102 ? -1.408 -6.835 -3.321 1.00 95.94 102 TRP A O 1
ATOM 842 N N . ARG A 1 103 ? -2.598 -5.886 -1.665 1.00 95.50 103 ARG A N 1
ATOM 843 C CA . ARG A 1 103 ? -1.450 -5.210 -1.053 1.00 95.50 103 ARG A CA 1
ATOM 844 C C . ARG A 1 103 ? -0.338 -6.189 -0.697 1.00 95.50 103 ARG A C 1
ATOM 846 O O . ARG A 1 103 ? 0.812 -5.932 -1.026 1.00 95.50 103 ARG A O 1
ATOM 853 N N . LEU A 1 104 ? -0.682 -7.292 -0.033 1.00 95.38 104 LEU A N 1
ATOM 854 C CA . LEU A 1 104 ? 0.288 -8.302 0.384 1.00 95.38 104 LEU A CA 1
ATOM 855 C C . LEU A 1 104 ? 0.989 -8.933 -0.824 1.00 95.38 104 LEU A C 1
ATOM 857 O O . LEU A 1 104 ? 2.214 -8.987 -0.844 1.00 95.38 104 LEU A O 1
ATOM 861 N N . LEU A 1 105 ? 0.226 -9.333 -1.843 1.00 96.12 105 LEU A N 1
ATOM 862 C CA . LEU A 1 105 ? 0.760 -9.933 -3.065 1.00 96.12 105 LEU A CA 1
ATOM 863 C C . LEU A 1 105 ? 1.667 -8.969 -3.836 1.00 96.12 105 LEU A C 1
ATOM 865 O O . LEU A 1 105 ? 2.761 -9.346 -4.238 1.00 96.12 105 LEU A O 1
ATOM 869 N N . ILE A 1 106 ? 1.245 -7.713 -3.995 1.00 96.75 106 ILE A N 1
ATOM 870 C CA . ILE A 1 106 ? 2.026 -6.681 -4.686 1.00 96.75 106 ILE A CA 1
ATOM 871 C C . ILE A 1 106 ? 3.315 -6.378 -3.921 1.00 96.75 106 ILE A C 1
ATOM 873 O O . ILE A 1 106 ? 4.391 -6.343 -4.511 1.00 96.75 106 ILE A O 1
ATOM 877 N N . HIS A 1 107 ? 3.241 -6.203 -2.599 1.00 95.75 107 HIS A N 1
ATOM 878 C CA . HIS A 1 107 ? 4.422 -5.934 -1.773 1.00 95.75 107 HIS A CA 1
ATOM 879 C C . HIS A 1 107 ? 5.460 -7.063 -1.839 1.00 95.75 107 HIS A C 1
ATOM 881 O O . HIS A 1 107 ? 6.643 -6.790 -1.677 1.00 95.75 107 HIS A O 1
ATOM 887 N N . GLN A 1 108 ? 5.024 -8.301 -2.086 1.00 95.38 108 GLN A N 1
ATOM 888 C CA . GLN A 1 108 ? 5.877 -9.486 -2.201 1.00 95.38 108 GLN A CA 1
ATOM 889 C C . GLN A 1 108 ? 6.271 -9.826 -3.646 1.00 95.38 108 GLN A C 1
ATOM 891 O O . GLN A 1 108 ? 6.870 -10.874 -3.872 1.00 95.38 108 GLN A O 1
ATOM 896 N N . ALA A 1 109 ? 5.940 -8.981 -4.627 1.00 96.44 109 ALA A N 1
ATOM 897 C CA . ALA A 1 109 ? 6.242 -9.214 -6.035 1.00 96.44 109 ALA A CA 1
ATOM 898 C C . ALA A 1 109 ? 7.341 -8.253 -6.528 1.00 96.44 109 ALA A C 1
ATOM 900 O O . ALA A 1 109 ? 7.017 -7.184 -7.045 1.00 96.44 109 ALA A O 1
ATOM 901 N N . PRO A 1 110 ? 8.636 -8.621 -6.454 1.00 96.25 110 PRO A N 1
ATOM 902 C CA . PRO A 1 110 ? 9.732 -7.749 -6.886 1.00 96.25 110 PRO A CA 1
ATOM 903 C C . PRO A 1 110 ? 9.599 -7.236 -8.318 1.00 96.25 110 PRO A C 1
ATOM 905 O O . PRO A 1 110 ? 9.887 -6.077 -8.605 1.00 96.25 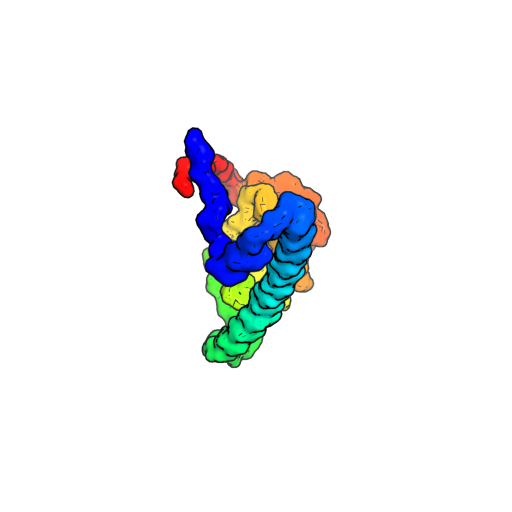110 PRO A O 1
ATOM 908 N N . THR A 1 111 ? 9.074 -8.085 -9.202 1.00 95.12 111 THR A N 1
ATOM 909 C CA . THR A 1 111 ? 8.844 -7.752 -10.613 1.00 95.12 111 THR A CA 1
ATOM 910 C C . THR A 1 111 ? 7.765 -6.690 -10.832 1.00 95.12 111 THR A C 1
ATOM 912 O O . THR A 1 111 ? 7.750 -6.043 -11.872 1.00 95.12 111 THR A O 1
ATOM 915 N N . PHE A 1 112 ? 6.858 -6.487 -9.873 1.00 96.19 112 PHE A N 1
ATOM 916 C CA . PHE A 1 112 ? 5.905 -5.379 -9.917 1.00 96.19 112 PHE A CA 1
ATOM 917 C C . PHE A 1 112 ? 6.610 -4.045 -9.664 1.00 96.19 112 PHE A C 1
ATOM 919 O O . PHE A 1 112 ? 6.363 -3.069 -10.364 1.00 96.19 112 PHE A O 1
ATOM 926 N N . TRP A 1 113 ? 7.508 -4.009 -8.680 1.00 95.94 113 TRP A N 1
ATOM 927 C CA . TRP A 1 113 ? 8.225 -2.793 -8.305 1.00 95.94 113 TRP A CA 1
ATOM 928 C C . TRP A 1 113 ? 9.318 -2.428 -9.307 1.00 95.94 113 TRP A C 1
ATOM 930 O O . TRP A 1 113 ? 9.513 -1.246 -9.562 1.00 95.94 113 TRP A O 1
ATOM 940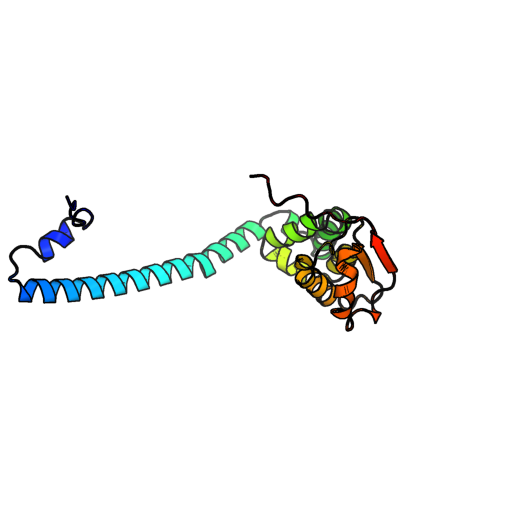 N N . SER A 1 114 ? 9.979 -3.414 -9.928 1.00 94.81 114 SER A N 1
ATOM 941 C CA . SER A 1 114 ? 10.900 -3.139 -11.038 1.00 94.81 114 SER A CA 1
ATOM 942 C C . SER A 1 114 ? 10.172 -2.524 -12.234 1.00 94.81 114 SER A C 1
ATOM 944 O O . SER A 1 114 ? 10.650 -1.542 -12.784 1.00 94.81 114 SER A O 1
ATOM 946 N N . ASP A 1 115 ? 8.994 -3.051 -12.592 1.00 94.69 115 ASP A N 1
ATOM 947 C CA . ASP A 1 115 ? 8.175 -2.484 -13.671 1.00 94.69 115 ASP A CA 1
ATOM 948 C C . ASP A 1 115 ? 7.689 -1.067 -13.321 1.00 94.69 115 ASP A C 1
ATOM 950 O O . ASP A 1 115 ? 7.528 -0.242 -14.210 1.00 94.69 115 ASP A O 1
ATOM 954 N N . LEU A 1 116 ? 7.441 -0.777 -12.036 1.00 94.12 116 LEU A N 1
ATOM 955 C CA . LEU A 1 116 ? 7.023 0.554 -11.580 1.00 94.12 116 LEU A CA 1
ATOM 956 C C . LEU A 1 116 ? 8.143 1.595 -11.713 1.00 94.12 116 LEU A C 1
ATOM 958 O O . LEU A 1 116 ? 7.868 2.761 -11.982 1.00 94.12 116 LEU A O 1
ATOM 962 N N . LEU A 1 117 ? 9.391 1.180 -11.488 1.00 92.56 117 LEU A N 1
ATOM 963 C CA . LEU A 1 117 ? 10.570 2.037 -11.632 1.00 92.56 117 LEU A CA 1
ATOM 964 C C . LEU A 1 117 ? 10.897 2.314 -13.108 1.00 92.56 117 LEU A C 1
ATOM 966 O O . LEU A 1 117 ? 11.331 3.420 -13.427 1.00 92.56 117 LEU A O 1
ATOM 970 N N . ASP A 1 118 ? 10.631 1.344 -13.986 1.00 90.94 118 ASP A N 1
ATOM 971 C CA . ASP A 1 118 ? 10.852 1.404 -15.441 1.00 90.94 118 ASP A CA 1
ATOM 972 C C . ASP A 1 118 ? 9.603 1.856 -16.224 1.00 90.94 118 ASP A C 1
ATOM 974 O O . ASP A 1 118 ? 9.437 1.557 -17.406 1.00 90.94 118 ASP A O 1
ATOM 978 N N . ALA A 1 119 ? 8.663 2.527 -15.556 1.00 82.81 119 ALA A N 1
ATOM 979 C CA . ALA A 1 119 ? 7.431 2.966 -16.194 1.00 82.81 119 ALA A CA 1
ATOM 980 C C . ALA A 1 119 ? 7.701 4.069 -17.237 1.00 82.81 119 ALA A C 1
ATOM 982 O O . ALA A 1 119 ? 8.569 4.929 -17.053 1.00 82.81 119 ALA A O 1
ATOM 983 N N . GLU A 1 120 ? 6.921 4.049 -18.323 1.00 74.56 120 GLU A N 1
ATOM 984 C CA . GLU A 1 120 ? 6.925 5.101 -19.352 1.00 74.56 120 GLU A CA 1
ATOM 985 C C . GLU A 1 120 ? 6.469 6.441 -18.752 1.00 74.56 120 GLU A C 1
ATOM 987 O O . GLU A 1 120 ? 7.074 7.484 -18.991 1.00 74.56 120 GLU A O 1
ATOM 992 N N . ASP A 1 121 ? 5.460 6.389 -17.878 1.00 78.44 121 ASP A N 1
ATOM 993 C CA . ASP A 1 121 ? 5.088 7.496 -17.006 1.00 78.44 121 ASP A CA 1
ATOM 994 C C . ASP A 1 121 ? 6.008 7.548 -15.781 1.00 78.44 121 ASP A C 1
ATOM 996 O O . ASP A 1 121 ? 6.058 6.628 -14.965 1.00 78.44 121 ASP A O 1
ATOM 1000 N N . VAL A 1 122 ? 6.682 8.679 -15.592 1.00 77.50 122 VAL A N 1
ATOM 1001 C CA . VAL A 1 122 ? 7.658 8.845 -14.513 1.00 77.50 122 VAL A CA 1
ATOM 1002 C C . VAL A 1 122 ? 6.988 8.868 -13.128 1.00 77.50 122 VAL A C 1
ATOM 1004 O O . VAL A 1 122 ? 6.146 9.729 -12.848 1.00 77.50 122 VAL A O 1
ATOM 1007 N N . LEU A 1 123 ? 7.420 7.968 -12.232 1.00 81.19 123 LEU A N 1
ATOM 1008 C CA . LEU A 1 123 ? 7.091 7.983 -10.795 1.00 81.19 123 LEU A CA 1
ATOM 1009 C C . LEU A 1 123 ? 7.875 9.070 -10.036 1.00 81.19 123 LEU A C 1
ATOM 1011 O O . LEU A 1 123 ? 7.338 9.716 -9.143 1.00 81.19 123 LEU A O 1
ATOM 1015 N N . ALA A 1 124 ? 9.148 9.266 -10.377 1.00 83.62 124 ALA A N 1
ATOM 1016 C CA . ALA A 1 124 ? 10.069 10.166 -9.686 1.00 83.62 124 ALA A CA 1
ATOM 1017 C C . ALA A 1 124 ? 9.979 11.604 -10.238 1.00 83.62 124 ALA A C 1
ATOM 1019 O O . ALA A 1 124 ? 10.856 12.056 -10.981 1.00 83.62 124 ALA A O 1
ATOM 1020 N N . ARG A 1 125 ? 8.881 12.308 -9.925 1.00 84.44 125 ARG A N 1
ATOM 1021 C CA . ARG A 1 125 ? 8.593 13.659 -10.451 1.00 84.44 125 ARG A CA 1
ATOM 1022 C C . ARG A 1 125 ? 9.109 14.763 -9.546 1.00 84.44 125 ARG A C 1
ATOM 1024 O O . ARG A 1 125 ? 9.699 15.742 -10.002 1.00 84.44 125 ARG A O 1
ATOM 1031 N N . THR A 1 126 ? 8.873 14.611 -8.251 1.00 82.44 126 THR A N 1
ATOM 1032 C CA . THR A 1 126 ? 9.182 15.616 -7.237 1.00 82.44 126 THR A CA 1
ATOM 1033 C C . THR A 1 126 ? 9.805 14.969 -6.008 1.00 82.44 126 THR A C 1
ATOM 1035 O O . THR A 1 126 ? 9.822 13.750 -5.847 1.00 82.44 126 THR A O 1
ATOM 1038 N N . TRP A 1 127 ? 10.287 15.795 -5.083 1.00 80.06 127 TRP A N 1
ATOM 1039 C CA . TRP A 1 127 ? 10.849 15.310 -3.826 1.00 80.06 127 TRP A CA 1
ATOM 1040 C C . TRP A 1 127 ? 9.845 14.556 -2.943 1.00 80.06 127 TRP A C 1
ATOM 1042 O O . TRP A 1 127 ? 10.255 13.706 -2.152 1.00 80.06 127 TRP A O 1
ATOM 1052 N N . HIS A 1 1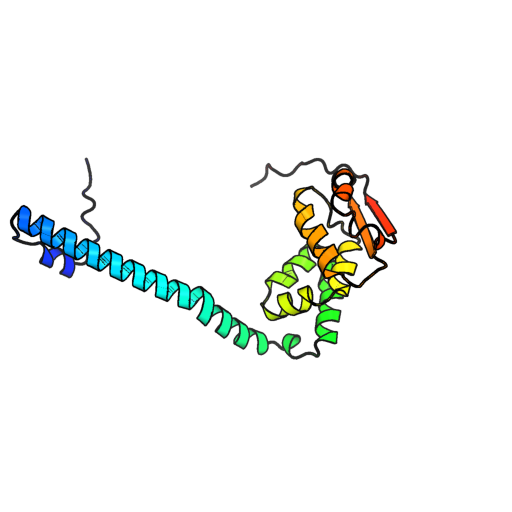28 ? 8.541 14.811 -3.097 1.00 84.31 128 HIS A N 1
ATOM 1053 C CA . HIS A 1 128 ? 7.497 14.095 -2.360 1.00 84.31 128 HIS A CA 1
ATOM 1054 C C . HIS A 1 128 ? 7.434 12.608 -2.742 1.00 84.31 128 HIS A C 1
ATOM 1056 O O . HIS A 1 128 ? 6.994 11.788 -1.936 1.00 84.31 128 HIS A O 1
ATOM 1062 N N . ASP A 1 129 ? 7.921 12.250 -3.933 1.00 86.62 129 ASP A N 1
ATOM 1063 C CA . ASP A 1 129 ? 7.890 10.878 -4.440 1.00 86.62 129 ASP A CA 1
ATOM 1064 C C . ASP A 1 129 ? 9.041 10.026 -3.883 1.00 86.62 129 ASP A C 1
ATOM 1066 O O . ASP A 1 129 ? 9.006 8.799 -3.983 1.00 86.62 129 ASP A O 1
ATOM 1070 N N . ASN A 1 130 ? 10.045 10.646 -3.243 1.00 87.25 130 ASN A N 1
ATOM 1071 C CA . ASN A 1 130 ? 11.281 9.968 -2.841 1.00 87.25 130 ASN A CA 1
ATOM 1072 C C . ASN A 1 130 ? 11.031 8.749 -1.939 1.00 87.25 130 ASN A C 1
ATOM 1074 O O . ASN A 1 130 ? 11.594 7.680 -2.155 1.00 87.25 130 ASN A O 1
ATOM 1078 N N . ALA A 1 131 ? 10.127 8.872 -0.963 1.00 88.50 131 ALA A N 1
ATOM 1079 C CA . ALA A 1 131 ? 9.795 7.761 -0.072 1.00 88.50 131 ALA A CA 1
ATOM 1080 C C . ALA A 1 131 ? 9.188 6.564 -0.827 1.00 88.50 131 ALA A C 1
ATOM 1082 O O . ALA A 1 131 ? 9.458 5.414 -0.481 1.00 88.50 131 ALA A O 1
ATOM 1083 N N . MET A 1 132 ? 8.386 6.820 -1.866 1.00 89.19 132 MET A N 1
ATOM 1084 C CA . MET A 1 132 ? 7.806 5.762 -2.693 1.00 89.19 132 MET A CA 1
ATOM 1085 C C . MET A 1 132 ? 8.855 5.133 -3.610 1.00 89.19 132 MET A C 1
ATOM 1087 O O . MET A 1 132 ? 8.898 3.911 -3.725 1.00 89.19 132 MET A O 1
ATOM 1091 N N . VAL A 1 133 ? 9.718 5.952 -4.217 1.00 90.88 133 VAL A N 1
ATOM 1092 C CA . VAL A 1 133 ? 10.818 5.496 -5.079 1.00 90.88 133 VAL A CA 1
ATOM 1093 C C . VAL A 1 133 ? 11.772 4.588 -4.302 1.00 90.88 133 VAL A C 1
ATOM 1095 O O . VAL A 1 133 ? 12.033 3.470 -4.742 1.00 90.88 133 VAL A O 1
ATOM 1098 N N . LEU A 1 134 ? 12.221 5.006 -3.114 1.00 90.44 134 LEU A N 1
ATOM 1099 C CA . LEU A 1 134 ? 13.066 4.180 -2.244 1.00 90.44 134 LEU A CA 1
ATOM 1100 C C . LEU A 1 134 ? 12.373 2.866 -1.877 1.00 90.44 134 LEU A C 1
ATOM 1102 O O . LEU A 1 134 ? 12.946 1.793 -2.037 1.00 90.44 134 LEU A O 1
ATOM 1106 N N . ALA A 1 135 ? 11.100 2.927 -1.486 1.00 91.94 135 ALA A N 1
ATOM 1107 C CA . ALA A 1 135 ? 10.359 1.724 -1.133 1.00 91.94 135 ALA A CA 1
ATOM 1108 C C . ALA A 1 135 ? 10.126 0.785 -2.337 1.00 91.94 135 ALA A C 1
ATOM 1110 O O . ALA A 1 135 ? 9.993 -0.425 -2.152 1.00 91.94 135 ALA A O 1
ATOM 1111 N N . ALA A 1 136 ? 10.069 1.310 -3.565 1.00 93.62 136 ALA A N 1
ATOM 1112 C CA . ALA A 1 136 ? 10.031 0.509 -4.786 1.00 93.62 136 ALA A CA 1
ATOM 1113 C C . ALA A 1 136 ? 11.396 -0.139 -5.084 1.00 93.62 136 ALA A C 1
ATOM 1115 O O . ALA A 1 136 ? 11.454 -1.314 -5.456 1.00 93.62 136 ALA A O 1
ATOM 1116 N N . PHE A 1 137 ? 12.503 0.570 -4.857 1.00 93.00 137 PHE A N 1
ATOM 1117 C CA . PHE A 1 137 ? 13.842 -0.017 -4.940 1.00 93.00 137 PHE A CA 1
ATOM 1118 C C . PHE A 1 137 ? 14.048 -1.135 -3.909 1.00 93.00 137 PHE A C 1
ATOM 1120 O O . PHE A 1 137 ? 14.487 -2.224 -4.283 1.0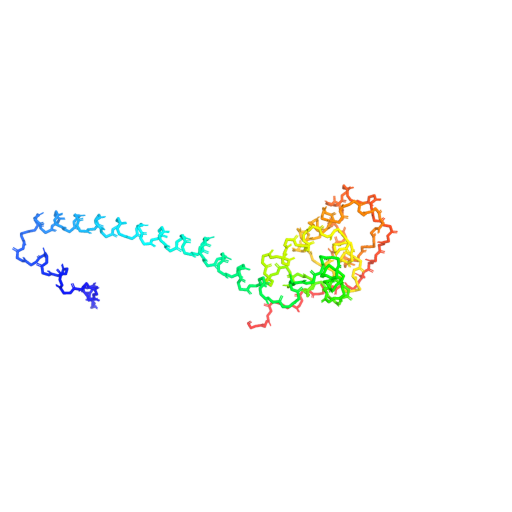0 93.00 137 PHE A O 1
ATOM 1127 N N . ASP A 1 138 ? 13.648 -0.926 -2.656 1.00 93.06 138 ASP A N 1
ATOM 1128 C CA . ASP A 1 138 ? 13.724 -1.951 -1.608 1.00 93.06 138 ASP A CA 1
ATOM 1129 C C . ASP A 1 138 ? 12.919 -3.200 -1.980 1.00 93.06 138 ASP A C 1
ATOM 1131 O O . ASP A 1 138 ? 13.400 -4.330 -1.892 1.00 93.06 138 ASP A O 1
ATOM 1135 N N . ARG A 1 139 ? 11.676 -3.010 -2.436 1.00 94.81 139 ARG A N 1
ATOM 1136 C CA . ARG A 1 139 ? 10.775 -4.130 -2.744 1.00 94.81 139 ARG A CA 1
ATOM 1137 C C . ARG A 1 139 ? 11.069 -4.818 -4.066 1.00 94.81 139 ARG A C 1
ATOM 1139 O O . ARG A 1 139 ? 10.562 -5.912 -4.284 1.00 94.81 139 ARG A O 1
ATOM 1146 N N . SER A 1 140 ? 11.862 -4.205 -4.940 1.00 94.38 140 SER A N 1
ATOM 1147 C CA . SER A 1 140 ? 12.301 -4.838 -6.185 1.00 94.38 140 SER A CA 1
ATOM 1148 C C . SER A 1 140 ? 13.478 -5.795 -5.985 1.00 94.38 140 SER A C 1
ATOM 1150 O O . SER A 1 140 ? 13.854 -6.467 -6.941 1.00 94.38 140 SER A O 1
ATOM 1152 N N . GLU A 1 141 ? 14.067 -5.909 -4.789 1.00 89.94 141 GLU A N 1
ATOM 1153 C CA . GLU A 1 141 ? 15.073 -6.946 -4.515 1.00 89.94 141 GLU A CA 1
ATOM 1154 C C . GLU A 1 141 ? 14.487 -8.357 -4.747 1.00 89.94 141 GLU A C 1
ATOM 1156 O O . GLU A 1 141 ? 13.355 -8.623 -4.335 1.00 89.94 141 GLU A O 1
ATOM 1161 N N . PRO A 1 142 ? 15.215 -9.296 -5.387 1.00 91.31 142 PRO A N 1
ATOM 1162 C CA . PRO A 1 142 ? 16.623 -9.225 -5.788 1.00 91.31 142 PRO A CA 1
ATOM 1163 C C . PRO A 1 142 ? 16.856 -8.809 -7.258 1.00 91.31 142 PRO A C 1
ATOM 1165 O O . PRO A 1 142 ? 17.856 -9.201 -7.854 1.00 91.31 142 PRO A O 1
ATOM 1168 N N . VAL A 1 143 ? 15.937 -8.087 -7.912 1.00 92.12 143 VAL A N 1
ATOM 1169 C CA . VAL A 1 143 ? 16.092 -7.696 -9.329 1.00 92.12 143 VAL A CA 1
ATOM 1170 C C . VAL A 1 143 ? 17.302 -6.770 -9.490 1.00 92.12 143 VAL A C 1
ATOM 1172 O O . VAL A 1 143 ? 17.345 -5.704 -8.880 1.00 92.12 143 VAL A O 1
ATOM 1175 N N . THR A 1 144 ? 18.274 -7.158 -10.321 1.00 88.25 144 THR A N 1
ATOM 1176 C CA . THR A 1 144 ? 19.567 -6.458 -10.476 1.00 88.25 144 THR A CA 1
ATOM 1177 C C . THR A 1 144 ? 19.691 -5.602 -11.735 1.00 88.25 144 THR A C 1
ATOM 1179 O O . THR A 1 144 ? 20.678 -4.891 -11.880 1.00 88.25 144 THR A O 1
ATOM 1182 N N . GLN A 1 145 ? 18.725 -5.683 -12.651 1.00 91.06 145 GLN A N 1
ATOM 1183 C CA . GLN A 1 145 ? 18.688 -4.894 -13.883 1.00 91.06 145 GLN A CA 1
ATOM 1184 C C . GLN A 1 145 ? 17.381 -4.117 -13.927 1.00 91.06 145 GLN A C 1
ATOM 1186 O O . GLN A 1 145 ? 16.353 -4.626 -14.372 1.00 91.06 145 GLN A O 1
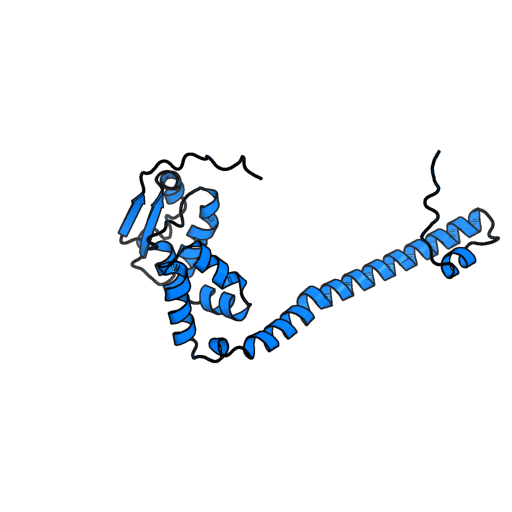ATOM 1191 N N . ILE A 1 146 ? 17.422 -2.911 -13.377 1.00 91.94 146 ILE A N 1
ATOM 1192 C CA . ILE A 1 146 ? 16.276 -2.021 -13.265 1.00 91.94 146 ILE A CA 1
ATOM 1193 C C . ILE A 1 146 ? 16.460 -0.865 -14.242 1.00 91.94 146 ILE A C 1
ATOM 1195 O O . ILE A 1 146 ? 17.479 -0.168 -14.214 1.00 91.94 146 ILE A O 1
ATOM 1199 N N . GLY A 1 147 ? 15.463 -0.664 -15.099 1.00 91.81 147 GLY A N 1
ATOM 1200 C CA . GLY A 1 147 ? 15.261 0.622 -15.747 1.00 91.81 147 GLY A CA 1
ATOM 1201 C C . GLY A 1 147 ? 14.658 1.600 -14.744 1.00 91.81 147 GLY A C 1
ATOM 1202 O O . GLY A 1 147 ? 13.813 1.223 -13.932 1.00 91.81 147 GLY A O 1
ATOM 1203 N N . PHE A 1 148 ? 15.150 2.833 -14.729 1.00 92.12 148 PHE A N 1
ATOM 1204 C CA . PHE A 1 148 ? 14.655 3.865 -13.832 1.00 92.12 148 PHE A CA 1
ATOM 1205 C C . PHE A 1 148 ? 14.366 5.151 -14.597 1.00 92.12 148 PHE A C 1
ATOM 1207 O O . PHE A 1 148 ? 15.275 5.749 -15.177 1.00 92.12 148 PHE A O 1
ATOM 1214 N N . SER A 1 149 ? 13.106 5.576 -14.564 1.00 89.94 149 SER A N 1
ATOM 1215 C CA . SER A 1 149 ? 12.627 6.803 -15.201 1.00 89.94 149 SER A CA 1
ATOM 1216 C C . SER A 1 149 ? 12.391 7.903 -14.163 1.00 89.94 149 SER A C 1
ATOM 1218 O O . SER A 1 149 ? 11.691 7.691 -13.169 1.00 89.94 149 SER A O 1
ATOM 1220 N N . MET A 1 150 ? 12.953 9.095 -14.388 1.00 89.25 150 MET A N 1
ATOM 1221 C CA . MET A 1 150 ? 12.791 10.259 -13.504 1.00 89.25 150 MET A CA 1
ATOM 1222 C C . MET A 1 150 ? 12.721 11.591 -14.259 1.00 89.25 150 MET A C 1
ATOM 1224 O O . MET A 1 150 ? 13.185 11.697 -15.392 1.00 89.25 150 MET A O 1
ATOM 1228 N N . TYR A 1 151 ? 12.215 12.631 -13.592 1.00 88.50 151 TYR A N 1
ATOM 1229 C CA . TYR A 1 151 ? 12.315 14.013 -14.065 1.00 88.50 151 TYR A CA 1
ATOM 1230 C C . TYR A 1 151 ? 13.618 14.675 -13.604 1.00 88.50 151 TYR A C 1
ATOM 1232 O O . TYR A 1 151 ? 14.165 14.343 -12.551 1.00 88.50 151 TYR A O 1
ATOM 1240 N N . GLY A 1 152 ? 14.078 15.685 -14.346 1.00 83.31 152 GLY A N 1
ATOM 1241 C CA . GLY A 1 152 ? 15.254 16.497 -14.006 1.00 83.31 152 GLY A CA 1
ATOM 1242 C C . GLY A 1 152 ? 15.224 17.087 -12.596 1.00 83.31 152 GLY A C 1
ATOM 1243 O O . GLY A 1 152 ? 16.248 17.114 -11.915 1.00 83.31 152 GLY A O 1
ATOM 1244 N N . SER A 1 153 ? 14.042 17.478 -12.117 1.00 83.25 153 SER A N 1
ATOM 1245 C CA . SER A 1 153 ? 13.803 17.951 -10.745 1.00 83.25 153 SER A CA 1
ATOM 1246 C C . SER A 1 153 ? 14.150 16.922 -9.665 1.00 83.25 153 SER A C 1
ATOM 1248 O O . SER A 1 153 ? 14.431 17.308 -8.532 1.00 83.25 153 SER A O 1
ATOM 1250 N N . PHE A 1 154 ? 14.139 15.628 -9.992 1.00 85.88 154 PHE A N 1
ATOM 1251 C CA . PHE A 1 154 ? 14.448 14.546 -9.061 1.00 85.88 154 PHE A CA 1
ATOM 1252 C C . PHE A 1 154 ? 15.946 14.215 -8.998 1.00 85.88 154 PHE A C 1
ATOM 1254 O O . PHE A 1 154 ? 16.385 13.599 -8.030 1.00 85.88 154 PHE A O 1
ATOM 1261 N N . LEU A 1 155 ? 16.758 14.653 -9.970 1.00 82.12 155 LEU A N 1
ATOM 1262 C CA . LEU A 1 155 ? 18.186 14.307 -10.050 1.00 82.12 155 LEU A CA 1
ATOM 1263 C C . LEU A 1 155 ? 18.980 14.514 -8.748 1.00 82.12 155 LEU A C 1
ATOM 1265 O O . LEU A 1 155 ? 19.730 13.605 -8.395 1.00 82.12 155 LEU A O 1
ATOM 1269 N N . PRO A 1 156 ? 18.830 15.624 -7.993 1.00 82.19 156 PRO A N 1
ATOM 1270 C CA . PRO A 1 156 ? 19.580 15.809 -6.746 1.00 82.19 156 PRO A CA 1
ATOM 1271 C C . PRO A 1 156 ? 19.293 14.728 -5.693 1.00 82.19 156 PRO A C 1
ATOM 1273 O O . PRO A 1 156 ? 20.103 14.489 -4.805 1.00 82.19 156 PRO A O 1
ATOM 1276 N N . LEU A 1 157 ? 18.142 14.056 -5.784 1.00 78.06 157 LEU A N 1
ATOM 1277 C CA . LEU A 1 157 ? 17.716 13.025 -4.838 1.00 78.06 157 LEU A CA 1
ATOM 1278 C C . LEU A 1 157 ? 18.269 11.640 -5.174 1.00 78.06 157 LEU A C 1
ATOM 1280 O O . LEU A 1 157 ? 18.191 10.750 -4.328 1.00 78.06 157 LEU A O 1
ATOM 1284 N N . LEU A 1 158 ? 18.889 11.447 -6.345 1.00 75.25 158 LEU A N 1
ATOM 1285 C CA . LEU A 1 158 ? 19.614 10.208 -6.650 1.00 75.25 158 LEU A CA 1
ATOM 1286 C C . LEU A 1 158 ? 20.729 9.917 -5.640 1.00 75.25 158 LEU A C 1
ATOM 1288 O O . LEU A 1 158 ? 21.030 8.753 -5.381 1.00 75.25 158 LEU A O 1
ATOM 1292 N N . GLU A 1 159 ? 21.288 10.955 -5.013 1.00 75.69 159 GLU A N 1
ATOM 1293 C CA . GLU A 1 159 ? 22.259 10.821 -3.922 1.00 75.69 159 GLU A CA 1
ATOM 1294 C C . GLU A 1 159 ? 21.699 10.066 -2.706 1.00 75.69 159 GLU A C 1
ATOM 1296 O O . GLU A 1 159 ? 22.467 9.578 -1.880 1.00 75.69 159 GLU A O 1
ATOM 1301 N N . THR A 1 160 ? 20.371 9.933 -2.599 1.00 73.12 160 THR A N 1
ATOM 1302 C CA . THR A 1 160 ? 19.691 9.170 -1.539 1.00 73.12 160 THR A CA 1
ATOM 1303 C C . THR A 1 160 ? 19.462 7.699 -1.890 1.00 73.12 160 THR A C 1
ATOM 1305 O O . THR A 1 160 ? 19.084 6.917 -1.020 1.00 73.12 160 THR A O 1
ATOM 1308 N N . VAL A 1 161 ? 19.769 7.290 -3.127 1.00 68.88 161 VAL A N 1
ATOM 1309 C CA . VAL A 1 161 ? 19.604 5.919 -3.642 1.00 68.88 161 VAL A CA 1
ATOM 1310 C C . VAL A 1 161 ? 20.940 5.140 -3.811 1.00 68.88 161 VAL A C 1
ATOM 1312 O O . VAL A 1 161 ? 20.985 4.183 -4.587 1.00 68.88 161 VAL A O 1
ATOM 1315 N N . PRO A 1 162 ? 22.068 5.450 -3.124 1.00 72.06 162 PRO A N 1
ATOM 1316 C CA . PRO A 1 162 ? 23.371 4.874 -3.474 1.00 72.06 162 PRO A CA 1
ATOM 1317 C C . PRO A 1 162 ? 23.427 3.361 -3.234 1.00 72.06 162 PRO A C 1
ATOM 1319 O O . PRO A 1 162 ? 24.165 2.659 -3.921 1.00 72.06 162 PRO A O 1
ATOM 1322 N N . VAL A 1 163 ? 22.604 2.845 -2.313 1.00 77.50 163 VAL A N 1
ATOM 1323 C CA . VAL A 1 163 ? 22.496 1.408 -2.016 1.00 77.50 163 VAL A CA 1
ATOM 1324 C C . VAL A 1 163 ? 21.926 0.620 -3.202 1.00 77.50 163 VAL A C 1
ATOM 1326 O O . VAL A 1 163 ? 22.300 -0.534 -3.393 1.00 77.50 163 VAL A O 1
ATOM 1329 N N . HIS A 1 164 ? 21.085 1.239 -4.038 1.00 82.56 164 HIS A N 1
ATOM 1330 C CA . HIS A 1 164 ? 20.459 0.568 -5.184 1.00 82.56 164 HIS A CA 1
ATOM 1331 C C . HIS A 1 164 ? 21.012 1.025 -6.536 1.00 82.56 164 HIS A C 1
ATOM 1333 O O . HIS A 1 164 ? 20.659 0.441 -7.558 1.00 82.56 164 HIS A O 1
ATOM 1339 N N . ALA A 1 165 ? 21.909 2.017 -6.565 1.00 82.81 165 ALA A N 1
ATOM 1340 C CA . ALA A 1 165 ? 22.496 2.541 -7.799 1.00 82.81 165 ALA A CA 1
ATOM 1341 C C . ALA A 1 165 ? 23.161 1.448 -8.656 1.00 82.81 165 ALA A C 1
ATOM 1343 O O . ALA A 1 165 ? 23.072 1.482 -9.879 1.00 82.81 165 ALA A O 1
ATOM 1344 N N . SER A 1 166 ? 23.763 0.435 -8.023 1.00 87.56 166 SER A N 1
ATOM 1345 C CA . SER A 1 166 ? 24.377 -0.713 -8.707 1.00 87.56 166 SER A CA 1
ATOM 1346 C C . SER A 1 166 ? 23.383 -1.604 -9.461 1.00 87.56 166 SER A C 1
ATOM 1348 O O . SER A 1 166 ? 23.800 -2.381 -10.319 1.00 87.56 166 SER A O 1
ATOM 1350 N N . ARG A 1 167 ? 22.086 -1.506 -9.148 1.00 90.75 167 ARG A N 1
ATOM 1351 C CA . ARG A 1 167 ? 20.999 -2.275 -9.771 1.00 90.75 167 ARG A CA 1
ATOM 1352 C C . ARG A 1 167 ? 20.346 -1.526 -10.935 1.00 90.75 167 ARG A C 1
ATOM 1354 O O . ARG A 1 167 ? 19.536 -2.110 -11.651 1.00 90.75 167 ARG A O 1
ATOM 1361 N N . ILE A 1 168 ? 20.672 -0.246 -11.130 1.00 91.06 168 ILE A N 1
ATOM 1362 C CA . ILE A 1 168 ? 20.134 0.567 -12.225 1.00 91.06 168 ILE A CA 1
ATOM 1363 C C . ILE A 1 168 ? 20.945 0.271 -13.489 1.00 91.06 168 ILE A C 1
ATOM 1365 O O . ILE A 1 168 ? 22.115 0.636 -13.592 1.00 91.06 168 ILE A O 1
ATOM 1369 N N . SER A 1 169 ? 20.324 -0.396 -14.461 1.00 92.19 169 SER A N 1
ATOM 1370 C CA . SER A 1 169 ? 20.944 -0.720 -15.753 1.00 92.19 169 SER A CA 1
ATOM 1371 C C . SER A 1 169 ? 20.625 0.305 -16.836 1.00 92.19 169 SER A C 1
ATOM 1373 O O . SER A 1 169 ? 21.365 0.436 -17.810 1.00 92.19 169 SER A O 1
ATOM 1375 N N . THR A 1 170 ? 19.507 1.015 -16.703 1.00 91.75 170 THR A N 1
ATOM 1376 C CA . THR A 1 170 ? 19.062 2.020 -17.672 1.00 91.75 170 THR A CA 1
ATOM 1377 C C . THR A 1 170 ? 18.454 3.190 -16.923 1.00 91.75 170 THR A C 1
ATOM 1379 O O . THR A 1 170 ? 17.700 2.993 -15.976 1.00 91.75 170 THR A O 1
ATOM 1382 N N . LEU A 1 171 ? 18.811 4.405 -17.334 1.00 90.44 171 LEU A N 1
ATOM 1383 C CA . LEU A 1 171 ? 18.339 5.634 -16.716 1.00 90.44 171 LEU A CA 1
ATOM 1384 C C . LEU A 1 171 ? 17.672 6.509 -17.770 1.00 90.44 171 LEU A C 1
ATOM 1386 O O . LEU A 1 171 ? 18.336 6.949 -18.710 1.00 90.44 171 LEU A O 1
ATOM 1390 N N . TRP A 1 172 ? 16.383 6.774 -17.590 1.00 89.75 172 TRP A N 1
ATOM 1391 C CA . TRP A 1 172 ? 15.622 7.703 -18.412 1.00 89.75 172 TRP A CA 1
ATOM 1392 C C . TRP A 1 172 ? 15.425 9.003 -17.648 1.00 89.75 172 TRP A C 1
ATOM 1394 O O . TRP A 1 172 ? 14.968 9.013 -16.504 1.00 89.75 172 TRP A O 1
ATOM 1404 N N . LEU A 1 173 ? 15.796 10.103 -18.292 1.00 88.19 173 LEU A N 1
ATOM 1405 C CA . LEU A 1 173 ? 15.692 11.435 -17.727 1.00 88.19 173 LEU A CA 1
ATOM 1406 C C . LEU A 1 173 ? 14.775 12.282 -18.599 1.00 88.19 173 LEU A C 1
ATOM 1408 O O . LEU A 1 173 ? 15.143 12.640 -19.718 1.00 88.19 173 LEU A O 1
ATOM 1412 N N . ASP A 1 174 ? 13.619 12.644 -18.058 1.00 86.06 174 ASP A N 1
ATOM 1413 C CA . ASP A 1 174 ? 12.782 13.679 -18.645 1.00 86.06 174 ASP A CA 1
ATOM 1414 C C . ASP A 1 174 ? 13.286 15.054 -18.177 1.00 86.06 174 ASP A C 1
ATOM 1416 O O . ASP A 1 174 ? 13.161 15.438 -17.011 1.00 86.06 174 ASP A O 1
ATOM 1420 N N . ALA A 1 175 ? 13.915 15.787 -19.096 1.00 79.25 175 ALA A N 1
ATOM 1421 C CA . ALA A 1 175 ? 14.438 17.128 -18.847 1.00 79.25 175 ALA A CA 1
ATOM 1422 C C . ALA A 1 175 ? 13.353 18.219 -18.906 1.00 79.25 175 ALA A C 1
ATOM 1424 O O . ALA A 1 175 ? 13.680 19.405 -18.796 1.00 79.25 175 ALA A O 1
ATOM 1425 N N . ALA A 1 176 ? 12.080 17.853 -19.090 1.00 73.75 176 ALA A N 1
ATOM 1426 C CA . ALA A 1 176 ? 10.984 18.798 -18.987 1.00 73.75 176 ALA A CA 1
ATOM 1427 C C . ALA A 1 176 ? 10.963 19.427 -17.588 1.00 73.75 176 ALA A C 1
ATOM 1429 O O . ALA A 1 176 ? 10.990 18.752 -16.555 1.00 73.75 176 ALA A O 1
ATOM 1430 N N . VAL A 1 177 ? 10.920 20.757 -17.559 1.00 59.56 177 VAL A N 1
ATOM 1431 C CA . VAL A 1 177 ? 10.729 21.507 -16.322 1.00 59.56 177 VAL A CA 1
ATOM 1432 C C . VAL A 1 177 ? 9.265 21.343 -15.935 1.00 59.56 177 VAL A C 1
ATOM 1434 O O . VAL A 1 177 ? 8.385 21.896 -16.594 1.00 59.56 177 VAL A O 1
ATOM 1437 N N . ILE A 1 178 ? 8.995 20.582 -14.874 1.00 62.38 178 ILE A N 1
ATOM 1438 C CA . ILE A 1 178 ? 7.695 20.639 -14.208 1.00 62.38 178 ILE A CA 1
ATOM 1439 C C . ILE A 1 178 ? 7.636 22.010 -13.535 1.00 62.38 178 ILE A C 1
ATOM 1441 O O . ILE A 1 178 ? 8.149 22.196 -12.432 1.00 62.38 178 ILE A O 1
ATOM 1445 N N . GLU A 1 179 ? 7.059 22.998 -14.219 1.00 55.53 179 GLU A N 1
ATOM 1446 C CA . GLU A 1 179 ? 6.597 24.195 -13.530 1.00 55.53 179 GLU A CA 1
ATOM 1447 C C . GLU A 1 179 ? 5.550 23.743 -12.513 1.00 55.53 179 GLU A C 1
ATOM 1449 O O . GLU A 1 179 ? 4.604 23.033 -12.851 1.00 55.53 179 GLU A O 1
ATOM 1454 N N . GLU A 1 180 ? 5.731 24.129 -11.254 1.00 53.69 180 GLU A N 1
ATOM 1455 C CA . GLU A 1 180 ? 4.839 23.818 -10.135 1.00 53.69 180 GLU A CA 1
ATOM 1456 C C . GLU A 1 180 ? 3.503 24.601 -10.265 1.00 53.69 180 GLU A C 1
ATOM 1458 O O . GLU A 1 180 ? 3.044 25.268 -9.340 1.00 53.69 180 GLU A O 1
ATOM 1463 N N . GLN A 1 181 ? 2.874 24.586 -11.443 1.00 47.62 181 GLN A N 1
ATOM 1464 C CA . GLN A 1 181 ? 1.572 25.183 -11.724 1.00 47.62 181 GLN A CA 1
ATOM 1465 C C . GLN A 1 181 ? 0.463 24.157 -11.471 1.00 47.62 181 GLN A C 1
ATOM 1467 O O . GLN A 1 181 ? -0.109 23.635 -12.415 1.00 47.62 181 GLN A O 1
ATOM 1472 N N . ASP A 1 182 ? 0.160 23.856 -10.203 1.00 44.47 182 ASP A N 1
ATOM 1473 C CA . ASP A 1 182 ? -1.201 23.440 -9.802 1.00 44.47 182 ASP A CA 1
ATOM 1474 C C . ASP A 1 182 ? -1.384 23.392 -8.271 1.00 44.47 182 ASP A C 1
ATOM 1476 O O . ASP A 1 182 ? -1.685 22.371 -7.655 1.00 44.47 182 ASP A O 1
ATOM 1480 N N . ARG A 1 183 ? -1.228 24.549 -7.613 1.00 44.84 183 ARG A N 1
ATOM 1481 C CA . ARG A 1 183 ? -1.753 24.772 -6.245 1.00 44.84 183 ARG A CA 1
ATOM 1482 C C . ARG A 1 183 ? -2.864 25.817 -6.168 1.00 44.84 183 ARG A C 1
ATOM 1484 O O . ARG A 1 183 ? -3.251 26.229 -5.080 1.00 44.84 183 ARG A O 1
ATOM 1491 N N . THR A 1 184 ? -3.423 26.226 -7.305 1.00 42.34 184 THR A N 1
ATOM 1492 C CA . THR A 1 184 ? -4.600 27.106 -7.333 1.00 42.34 184 THR A CA 1
ATOM 1493 C C . THR A 1 184 ? -5.658 26.590 -8.296 1.00 42.34 184 THR A C 1
ATOM 1495 O O . THR A 1 184 ? -5.934 27.216 -9.312 1.00 42.34 184 THR A O 1
ATOM 1498 N N . ARG A 1 185 ? -6.306 25.473 -7.949 1.00 38.75 185 ARG A N 1
ATOM 1499 C CA . ARG A 1 185 ? -7.696 25.213 -8.348 1.00 38.75 185 ARG A CA 1
ATOM 1500 C C . ARG A 1 185 ? -8.340 24.135 -7.469 1.00 38.75 185 ARG A C 1
ATOM 1502 O O . ARG A 1 185 ? -8.100 22.951 -7.657 1.00 38.75 185 ARG A O 1
ATOM 1509 N N . SER A 1 186 ? -9.201 24.655 -6.587 1.00 37.44 186 SER A N 1
ATOM 1510 C CA . SER A 1 186 ? -10.411 24.051 -6.000 1.00 37.44 186 SER A CA 1
ATOM 1511 C C . SER A 1 186 ? -10.259 23.084 -4.831 1.00 37.44 186 SER A C 1
ATOM 1513 O O . SER A 1 186 ? -9.883 21.916 -5.037 1.00 37.44 186 SER A O 1
#

Foldseek 3Di:
DDPDPPPDDPPVVVVQQPPDDPVRNVVSVVVVVVVVVVVVVVVVVVVCCCVVPVVLVVQVVVVCPDPLVPDDLVVNQVVLLVQDQQVEVVRNVVQLVPHPVSVVSCLQDLVSLLSNQQYPYAQAEAPVSLVVNLSSLVSNPPQQEGAGEHEPNRVVVVVVVPVNPRSHNHYHYHPDDPDPPDPDDD